Protein AF-A0A835I6A5-F1 (afdb_monomer_lite)

pLDDT: mean 73.76, std 23.42, range [24.23, 97.44]

Radius of gyration: 20.91 Å; chains: 1; bounding box: 61×27×68 Å

Structure (mmCIF, N/CA/C/O backbone):
data_AF-A0A835I6A5-F1
#
_entry.id   AF-A0A835I6A5-F1
#
loop_
_atom_site.group_PDB
_atom_site.id
_atom_site.type_symbol
_atom_site.label_atom_id
_atom_site.label_alt_id
_atom_site.label_comp_id
_atom_site.label_asym_id
_atom_site.label_entity_id
_atom_site.label_seq_id
_atom_site.pdbx_PDB_ins_code
_atom_site.Cartn_x
_atom_site.Cartn_y
_atom_site.Cartn_z
_atom_site.occupancy
_atom_site.B_iso_or_equiv
_atom_site.auth_seq_id
_atom_site.auth_comp_id
_atom_site.auth_asym_id
_atom_site.auth_atom_id
_atom_site.pdbx_PDB_model_num
ATOM 1 N N . MET A 1 1 ? -32.739 3.940 43.954 1.00 29.30 1 MET A N 1
ATOM 2 C CA . MET A 1 1 ? -31.587 4.211 43.057 1.00 29.30 1 MET A CA 1
ATOM 3 C C . MET A 1 1 ? -31.255 2.888 42.387 1.00 29.30 1 MET A C 1
ATOM 5 O O . MET A 1 1 ? -31.167 1.917 43.115 1.00 29.30 1 MET A O 1
ATOM 9 N N . MET A 1 2 ? -31.170 2.723 41.069 1.00 24.23 2 MET A N 1
ATOM 10 C CA . MET A 1 2 ? -30.685 3.613 40.011 1.00 24.23 2 MET A CA 1
ATOM 11 C C . MET A 1 2 ? -31.332 3.198 38.664 1.00 24.23 2 MET A C 1
ATOM 13 O O . MET A 1 2 ? -31.644 2.028 38.472 1.00 24.23 2 MET A O 1
ATOM 17 N N . PHE A 1 3 ? -31.580 4.175 37.789 1.00 26.36 3 PHE A N 1
ATOM 18 C CA . PHE A 1 3 ? -32.357 4.114 36.538 1.00 26.36 3 PHE A CA 1
ATOM 19 C C . PHE A 1 3 ? -31.640 3.433 35.353 1.00 26.36 3 PHE A C 1
ATOM 21 O O . PHE A 1 3 ? -30.412 3.428 35.313 1.00 26.36 3 PHE A O 1
ATOM 28 N N . GLY A 1 4 ? -32.397 3.019 34.321 1.00 24.42 4 GLY A N 1
ATOM 29 C CA . GLY A 1 4 ? -31.848 2.787 32.975 1.00 24.42 4 GLY A CA 1
ATOM 30 C C . GLY A 1 4 ? -32.802 2.136 31.966 1.00 24.42 4 GLY A C 1
ATOM 31 O O . GLY A 1 4 ? -32.753 0.932 31.781 1.00 24.42 4 GLY A O 1
ATOM 32 N N . PHE A 1 5 ? -33.644 2.952 31.332 1.00 28.31 5 PHE A N 1
ATOM 33 C CA . PHE A 1 5 ? -34.711 2.633 30.374 1.00 28.31 5 PHE A CA 1
ATOM 34 C C . PHE A 1 5 ? -34.312 1.756 29.166 1.00 28.31 5 PHE A C 1
ATOM 36 O O . PHE A 1 5 ? -33.366 2.066 28.441 1.00 28.31 5 PHE A O 1
ATOM 43 N N . GLU A 1 6 ? -35.126 0.728 28.905 1.00 41.03 6 GLU A N 1
ATOM 44 C CA . GLU A 1 6 ? -35.270 0.047 27.614 1.00 41.03 6 GLU A CA 1
ATOM 45 C C . GLU A 1 6 ? -36.016 0.966 26.630 1.00 41.03 6 GLU A C 1
ATOM 47 O O . GLU A 1 6 ? -37.136 1.395 26.903 1.00 41.03 6 GLU A O 1
ATOM 52 N N . ASP A 1 7 ? -35.414 1.266 25.479 1.00 38.81 7 ASP A N 1
ATOM 53 C CA . ASP A 1 7 ? -36.073 1.990 24.385 1.00 38.81 7 ASP A CA 1
ATOM 54 C C . ASP A 1 7 ? -36.458 0.987 23.285 1.00 38.81 7 ASP A C 1
ATOM 56 O O . ASP A 1 7 ? -35.691 0.686 22.364 1.00 38.81 7 ASP A O 1
ATOM 60 N N . SER A 1 8 ? -37.644 0.394 23.440 1.00 40.03 8 SER A N 1
ATOM 61 C CA . SER A 1 8 ? -38.214 -0.640 22.566 1.00 40.03 8 SER A CA 1
ATOM 62 C C . SER A 1 8 ? -38.651 -0.116 21.185 1.00 40.03 8 SER A C 1
ATOM 64 O O . SER A 1 8 ? -38.878 -0.911 20.273 1.00 40.03 8 SER A O 1
ATOM 66 N N . GLY A 1 9 ? -38.696 1.207 20.979 1.00 35.84 9 GLY A N 1
ATOM 67 C CA . GLY A 1 9 ? -39.124 1.842 19.724 1.00 35.84 9 GLY A CA 1
ATOM 68 C C . GLY A 1 9 ? -38.090 1.824 18.589 1.00 35.84 9 GLY A C 1
ATOM 69 O O . GLY A 1 9 ? -38.426 2.101 17.440 1.00 35.84 9 GLY A O 1
ATOM 70 N N . LEU A 1 10 ? -36.832 1.470 18.871 1.00 39.34 10 LEU A N 1
ATOM 71 C CA . LEU A 1 10 ? -35.738 1.493 17.886 1.00 39.34 10 LEU A CA 1
ATOM 72 C C . LEU A 1 10 ? -35.649 0.230 17.010 1.00 39.34 10 LEU A C 1
ATOM 74 O O . LEU A 1 10 ? -34.819 0.177 16.099 1.00 39.34 10 LEU A O 1
ATOM 78 N N . TRP A 1 11 ? -36.485 -0.776 17.280 1.00 37.69 11 TRP A N 1
ATOM 79 C CA . TRP A 1 11 ? -36.379 -2.124 16.711 1.00 37.69 11 TRP A CA 1
ATOM 80 C C . TRP A 1 11 ? -37.254 -2.378 15.474 1.00 37.69 11 TRP A C 1
ATOM 82 O O . TRP A 1 11 ? -36.852 -3.135 14.593 1.00 37.69 11 TRP A O 1
ATOM 92 N N . GLU A 1 12 ? -38.420 -1.737 15.362 1.00 38.31 12 GLU A N 1
ATOM 93 C CA . GLU A 1 12 ? -39.355 -1.930 14.236 1.00 38.31 12 GLU A CA 1
ATOM 94 C C . GLU A 1 12 ? -38.782 -1.508 12.863 1.00 38.31 12 GLU A C 1
ATOM 96 O O . GLU A 1 12 ? -38.862 -2.296 11.918 1.00 38.31 12 GLU A O 1
ATOM 101 N N . PRO A 1 13 ? -38.081 -0.362 12.727 1.00 37.88 13 PRO A N 1
ATOM 102 C CA . PRO A 1 13 ? -37.457 0.034 11.457 1.00 37.88 13 PRO A CA 1
ATOM 103 C C . PRO A 1 13 ? -36.324 -0.903 11.005 1.00 37.88 13 PRO A C 1
ATOM 105 O O . PRO A 1 13 ? -35.910 -0.880 9.850 1.00 37.88 13 PRO A O 1
ATOM 108 N N . LEU A 1 14 ? -35.801 -1.711 11.929 1.00 37.91 14 LEU A N 1
ATOM 109 C CA . LEU A 1 14 ? -34.628 -2.555 11.751 1.00 37.91 14 LEU A CA 1
ATOM 110 C C . LEU A 1 14 ? -34.967 -3.888 11.054 1.00 37.91 14 LEU A C 1
ATOM 112 O O . LEU A 1 14 ? -34.160 -4.379 10.267 1.00 37.91 14 LEU A O 1
ATOM 116 N N . LYS A 1 15 ? -36.174 -4.438 11.287 1.00 33.66 15 LYS A N 1
ATOM 117 C CA . LYS A 1 15 ? -36.701 -5.663 10.639 1.00 33.66 15 LYS A CA 1
ATOM 118 C C . LYS A 1 15 ? -36.750 -5.558 9.114 1.00 33.66 15 LYS A C 1
ATOM 120 O O . LYS A 1 15 ? -36.476 -6.534 8.422 1.00 33.66 15 LYS A O 1
ATOM 125 N N . LEU A 1 16 ? -37.104 -4.384 8.593 1.00 35.66 16 LEU A N 1
ATOM 126 C CA . LEU A 1 16 ? -37.317 -4.167 7.158 1.00 35.66 16 LEU A CA 1
ATOM 127 C C . LEU A 1 16 ? -36.014 -4.259 6.346 1.00 35.66 16 LEU A C 1
ATOM 129 O O . LEU A 1 16 ? -36.036 -4.759 5.226 1.00 35.66 16 LEU A O 1
ATOM 133 N N . SER A 1 17 ? -34.878 -3.853 6.923 1.00 36.53 17 SER A N 1
ATOM 134 C CA . SER A 1 17 ? -33.574 -3.814 6.237 1.00 36.53 17 SER A CA 1
ATOM 135 C C . SER A 1 17 ? -32.864 -5.172 6.141 1.00 36.53 17 SER A C 1
ATOM 137 O O . SER A 1 17 ? -31.894 -5.311 5.406 1.00 36.53 17 SER A O 1
ATOM 139 N N . LEU A 1 18 ? -33.330 -6.175 6.887 1.00 36.62 18 LEU A N 1
ATOM 140 C CA . LEU A 1 18 ? -32.735 -7.514 7.000 1.00 36.62 18 LEU A CA 1
ATOM 141 C C . LEU A 1 18 ? -33.290 -8.550 6.039 1.00 36.62 18 LEU A C 1
ATOM 143 O O . LEU A 1 18 ? -32.580 -9.481 5.666 1.00 36.62 18 LEU A O 1
ATOM 147 N N . ASN A 1 19 ? -34.550 -8.390 5.637 1.00 36.31 19 ASN A N 1
ATOM 148 C CA . ASN A 1 19 ? -35.217 -9.304 4.711 1.00 36.31 19 ASN A CA 1
ATOM 149 C C . ASN A 1 19 ? -34.601 -9.283 3.299 1.00 36.31 19 ASN A C 1
ATOM 151 O O . ASN A 1 19 ? -34.980 -10.100 2.467 1.00 36.31 19 ASN A O 1
ATOM 155 N N . GLY A 1 20 ? -33.661 -8.368 3.028 1.00 37.31 20 GLY A N 1
ATOM 156 C CA . GLY A 1 20 ? -32.941 -8.266 1.759 1.00 37.31 20 GLY A CA 1
ATOM 157 C C . GLY A 1 20 ? -31.588 -8.990 1.695 1.00 37.31 20 GLY A C 1
ATOM 158 O O . GLY A 1 20 ? -31.007 -9.028 0.616 1.00 37.31 20 GLY A O 1
ATOM 159 N N . CYS A 1 21 ? -31.055 -9.547 2.795 1.00 35.19 21 CYS A N 1
ATOM 160 C CA . CYS A 1 21 ? -29.714 -10.155 2.806 1.00 35.19 21 CYS A CA 1
ATOM 161 C C . CYS A 1 21 ? -29.763 -11.694 2.703 1.00 35.19 21 CYS A C 1
ATOM 163 O O . CYS A 1 21 ? -30.429 -12.359 3.496 1.00 35.19 21 CYS A O 1
ATOM 165 N N . GLU A 1 22 ? -29.026 -12.272 1.746 1.00 32.56 22 GLU A N 1
ATOM 166 C CA . GLU A 1 22 ? -29.011 -13.716 1.456 1.00 32.56 22 GLU A CA 1
ATOM 167 C C . GLU A 1 22 ? -28.498 -14.599 2.617 1.00 32.56 22 GLU A C 1
ATOM 169 O O . GLU A 1 22 ? -27.690 -14.190 3.461 1.00 32.56 22 GLU A O 1
ATOM 174 N N . ARG A 1 23 ? -28.966 -15.859 2.641 1.00 29.73 23 ARG A N 1
ATOM 175 C CA . ARG A 1 23 ? -28.597 -16.895 3.625 1.00 29.73 23 ARG A CA 1
ATOM 176 C C . ARG A 1 23 ? -27.089 -17.190 3.590 1.00 29.73 23 ARG A C 1
ATOM 178 O O . ARG A 1 23 ? -26.573 -17.611 2.564 1.00 29.73 23 ARG A O 1
ATOM 185 N N . GLY A 1 24 ? -26.414 -17.076 4.742 1.00 31.05 24 GLY A N 1
ATOM 186 C CA . GLY A 1 24 ? -25.009 -17.498 4.926 1.00 31.05 24 GLY A CA 1
ATOM 187 C C . GLY A 1 24 ? -24.089 -16.478 5.611 1.00 31.05 24 GLY A C 1
ATOM 188 O O . GLY A 1 24 ? -22.932 -16.784 5.899 1.00 31.05 24 GLY A O 1
ATOM 189 N N . ASN A 1 25 ? -24.580 -15.274 5.909 1.00 33.19 25 ASN A N 1
ATOM 190 C CA . ASN A 1 25 ? -23.764 -14.209 6.492 1.00 33.19 25 ASN A CA 1
ATOM 191 C C . ASN A 1 25 ? -23.597 -14.340 8.016 1.00 33.19 25 ASN A C 1
ATOM 193 O O . ASN A 1 25 ? -24.570 -14.482 8.751 1.00 33.19 25 ASN A O 1
ATOM 197 N N . LYS A 1 26 ? -22.346 -14.260 8.498 1.00 34.66 26 LYS A N 1
ATOM 198 C CA . LYS A 1 26 ? -21.983 -14.292 9.926 1.00 34.66 26 LYS A CA 1
ATOM 199 C C . LYS A 1 26 ? -21.388 -12.940 10.322 1.00 34.66 26 LYS A C 1
ATOM 201 O O . LYS A 1 26 ? -20.271 -12.625 9.924 1.00 34.66 26 LYS A O 1
ATOM 206 N N . ILE A 1 27 ? -22.121 -12.154 11.110 1.00 40.75 27 ILE A N 1
ATOM 207 C CA . ILE A 1 27 ? -21.626 -10.914 11.722 1.00 40.75 27 ILE A CA 1
ATOM 208 C C . ILE A 1 27 ? -21.173 -11.264 13.142 1.00 40.75 27 ILE A C 1
ATOM 210 O O . ILE A 1 27 ? -21.989 -11.652 13.974 1.00 40.75 27 ILE A O 1
ATOM 214 N N . ILE A 1 28 ? -19.872 -11.161 13.426 1.00 39.34 28 ILE A N 1
ATOM 215 C CA . ILE A 1 28 ? -19.343 -11.347 14.786 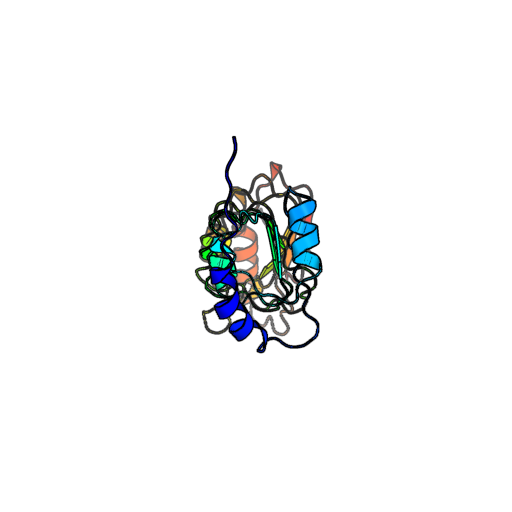1.00 39.34 28 ILE A CA 1
ATOM 216 C C . ILE A 1 28 ? -19.176 -9.963 15.406 1.00 39.34 28 ILE A C 1
ATOM 218 O O . ILE A 1 28 ? -18.275 -9.213 15.027 1.00 39.34 28 ILE A O 1
ATOM 222 N N . VAL A 1 29 ? -20.051 -9.626 16.355 1.00 45.62 29 VAL A N 1
ATOM 223 C CA . VAL A 1 29 ? -19.942 -8.407 17.160 1.00 45.62 29 VAL A CA 1
ATOM 224 C C . VAL A 1 29 ? -19.347 -8.775 18.512 1.00 45.62 29 VAL A C 1
ATOM 226 O O . VAL A 1 29 ? -19.991 -9.443 19.315 1.00 45.62 29 VAL A O 1
ATOM 229 N N . THR A 1 30 ? -18.111 -8.350 18.772 1.00 36.25 30 THR A N 1
ATOM 230 C CA . THR A 1 30 ? -17.488 -8.514 20.090 1.00 36.25 30 THR A CA 1
ATOM 231 C C . THR A 1 30 ? -17.639 -7.228 20.900 1.00 36.25 30 THR A C 1
ATOM 233 O O . THR A 1 30 ? -17.295 -6.125 20.464 1.00 36.25 30 THR A O 1
ATOM 236 N N . THR A 1 31 ? -18.192 -7.364 22.102 1.00 40.00 31 THR A N 1
ATOM 237 C CA . THR A 1 31 ? -18.344 -6.302 23.104 1.00 40.00 31 THR A CA 1
ATOM 238 C C . THR A 1 31 ? -17.617 -6.724 24.383 1.00 40.00 31 THR A C 1
ATOM 240 O O . THR A 1 31 ? -17.348 -7.902 24.588 1.00 40.00 31 THR A O 1
ATOM 243 N N . ARG A 1 32 ? -17.231 -5.764 25.233 1.00 30.97 32 ARG A N 1
ATOM 244 C CA . ARG A 1 32 ? -16.561 -6.043 26.523 1.00 30.97 32 ARG A CA 1
ATOM 245 C C . ARG A 1 32 ? -17.527 -6.530 27.607 1.00 30.97 32 ARG A C 1
ATOM 247 O O . ARG A 1 32 ? -17.082 -6.834 28.706 1.00 30.97 32 ARG A O 1
ATOM 254 N N . ASN A 1 33 ? -18.825 -6.520 27.315 1.00 39.66 33 ASN A N 1
ATOM 255 C CA . ASN A 1 33 ? -19.875 -7.000 28.194 1.00 39.66 33 ASN A CA 1
ATOM 256 C C . ASN A 1 33 ? -20.426 -8.308 27.624 1.00 39.66 33 ASN A C 1
ATOM 258 O O . ASN A 1 33 ? -21.085 -8.303 26.585 1.00 39.66 33 ASN A O 1
ATOM 262 N N . GLU A 1 34 ? -20.132 -9.409 28.307 1.00 32.81 34 GLU A N 1
ATOM 263 C CA . GLU A 1 34 ? -20.477 -10.764 27.874 1.00 32.81 34 GLU A CA 1
ATOM 264 C C . GLU A 1 34 ? -22.002 -10.956 27.745 1.00 32.81 34 GLU A C 1
ATOM 266 O O . GLU A 1 34 ? -22.473 -11.626 26.819 1.00 32.81 34 GLU A O 1
ATOM 271 N N . ALA A 1 35 ? -22.779 -10.256 28.584 1.00 38.44 35 ALA A N 1
ATOM 272 C CA . ALA A 1 35 ? -24.242 -10.241 28.538 1.00 38.44 35 ALA A CA 1
ATOM 273 C C . ALA A 1 35 ? -24.791 -9.573 27.259 1.00 38.44 35 ALA A C 1
ATOM 275 O O . ALA A 1 35 ? -25.741 -10.068 26.648 1.00 38.44 35 ALA A O 1
ATOM 276 N N . ASP A 1 36 ? -24.150 -8.496 26.794 1.00 42.53 36 ASP A N 1
ATOM 277 C CA . ASP A 1 36 ? -24.562 -7.784 25.578 1.00 42.53 36 ASP A CA 1
ATOM 278 C C . ASP A 1 36 ? -24.219 -8.600 24.320 1.00 42.53 36 ASP A C 1
ATOM 280 O O . ASP A 1 36 ? -25.001 -8.642 23.373 1.00 42.53 36 ASP A O 1
ATOM 284 N N . SER A 1 37 ? -23.076 -9.301 24.308 1.00 36.31 37 SER A N 1
ATOM 285 C CA . SER A 1 37 ? -22.695 -10.183 23.194 1.00 36.31 37 SER A CA 1
ATOM 286 C C . SER A 1 37 ? -23.616 -11.392 23.058 1.00 36.31 37 SER A C 1
ATOM 288 O O . SER A 1 37 ? -23.991 -11.741 21.941 1.00 36.31 37 SER A O 1
ATOM 290 N N . ALA A 1 38 ? -24.015 -12.013 24.172 1.00 30.27 38 ALA A N 1
ATOM 291 C CA . ALA A 1 38 ? -24.917 -13.165 24.161 1.00 30.27 38 ALA A CA 1
ATOM 292 C C . ALA A 1 38 ? -26.306 -12.799 23.609 1.00 30.27 38 ALA A C 1
ATOM 294 O O . ALA A 1 38 ? -26.893 -13.568 22.849 1.00 30.27 38 ALA A O 1
ATOM 295 N N . THR A 1 39 ? -26.780 -11.585 23.907 1.00 37.78 39 THR A N 1
ATOM 296 C CA . THR A 1 39 ? -28.055 -11.060 23.395 1.00 37.78 39 THR A CA 1
ATOM 297 C C . THR A 1 39 ? -28.011 -10.816 21.880 1.00 37.78 39 THR A C 1
ATOM 299 O O . THR A 1 39 ? -29.018 -10.999 21.207 1.00 37.78 39 THR A O 1
ATOM 302 N N . MET A 1 40 ? -26.842 -10.472 21.322 1.00 38.44 40 MET A N 1
ATOM 303 C CA . MET A 1 40 ? -26.654 -10.220 19.884 1.00 38.44 40 MET A CA 1
ATOM 304 C C . MET A 1 40 ? -26.473 -11.494 19.040 1.00 38.44 40 MET A C 1
ATOM 306 O O . MET A 1 40 ? -26.874 -11.522 17.877 1.00 38.44 40 MET A O 1
ATOM 310 N N . ILE A 1 41 ? -25.869 -12.546 19.606 1.00 35.44 41 ILE A N 1
ATOM 311 C CA . ILE A 1 41 ? -25.527 -13.801 18.904 1.00 35.44 41 ILE A CA 1
ATOM 312 C C . ILE A 1 41 ? -26.775 -14.643 18.560 1.00 35.44 41 ILE A C 1
ATOM 314 O O . ILE A 1 41 ? -26.737 -15.430 17.616 1.00 35.44 41 ILE A O 1
ATOM 318 N N . GLY A 1 42 ? -27.890 -14.455 19.275 1.00 32.88 42 GLY A N 1
ATOM 319 C CA . GLY A 1 42 ? -29.162 -15.160 19.043 1.00 32.88 42 GLY A CA 1
ATOM 320 C C . GLY A 1 42 ? -30.162 -14.439 18.129 1.00 32.88 42 GLY A C 1
ATOM 321 O O . GLY A 1 42 ? -31.260 -14.946 17.906 1.00 32.88 42 GLY A O 1
ATOM 322 N N . SER A 1 43 ? -29.820 -13.258 17.613 1.00 33.44 43 SER A N 1
ATOM 323 C CA . SER A 1 43 ? -30.759 -12.354 16.938 1.00 33.44 43 SER A CA 1
ATOM 324 C C . SER A 1 43 ? -30.434 -12.171 15.453 1.00 33.44 43 SER A C 1
ATOM 326 O O . SER A 1 43 ? -29.331 -11.790 15.078 1.00 33.44 43 SER A O 1
ATOM 328 N N . ILE A 1 44 ? -31.439 -12.384 14.601 1.00 30.62 44 ILE A N 1
ATOM 329 C CA . ILE A 1 44 ? -31.381 -12.316 13.129 1.00 30.62 44 ILE A CA 1
ATOM 330 C C . ILE A 1 44 ? -31.400 -10.844 12.633 1.00 30.62 44 ILE A C 1
ATOM 332 O O . ILE A 1 44 ? -32.070 -10.549 11.649 1.00 30.62 44 ILE A O 1
ATOM 336 N N . TYR A 1 45 ? -30.745 -9.897 13.334 1.00 35.19 45 TYR A N 1
ATOM 337 C CA . TYR A 1 45 ? -30.959 -8.446 13.163 1.00 35.19 45 TYR A CA 1
ATOM 338 C C . TYR A 1 45 ? -29.727 -7.589 12.745 1.00 35.19 45 TYR A C 1
ATOM 340 O O . TYR A 1 45 ? -28.630 -7.771 13.260 1.00 35.19 45 TYR A O 1
ATOM 348 N N . ILE A 1 46 ? -29.900 -6.614 11.826 1.00 36.53 46 ILE A N 1
ATOM 349 C CA . ILE A 1 46 ? -28.893 -5.635 11.358 1.00 36.53 46 ILE A CA 1
ATOM 350 C C . ILE A 1 46 ? -29.002 -4.410 12.253 1.00 36.53 46 ILE A C 1
ATOM 352 O O . ILE A 1 46 ? -29.898 -3.597 12.093 1.00 36.53 46 ILE A O 1
ATOM 356 N N . HIS A 1 47 ? -28.082 -4.244 13.193 1.00 38.38 47 HIS A N 1
ATOM 357 C CA . HIS A 1 47 ? -28.082 -3.102 14.107 1.00 38.38 47 HIS A CA 1
ATOM 358 C C . HIS A 1 47 ? -27.513 -1.828 13.461 1.00 38.38 47 HIS A C 1
ATOM 360 O O . HIS A 1 47 ? -26.525 -1.879 12.728 1.00 38.38 47 HIS A O 1
ATOM 366 N N . ARG A 1 48 ? -28.067 -0.654 13.812 1.00 39.59 48 ARG A N 1
ATOM 367 C CA . ARG A 1 48 ? -27.430 0.650 13.544 1.00 39.59 48 ARG A CA 1
ATOM 368 C C . ARG A 1 48 ? -26.139 0.758 14.359 1.00 39.59 48 ARG A C 1
ATOM 370 O O . ARG A 1 48 ? -26.164 1.109 15.541 1.00 39.59 48 ARG A O 1
ATOM 377 N N . LEU A 1 49 ? -25.009 0.477 13.712 1.00 45.62 49 LEU A N 1
ATOM 378 C CA . LEU A 1 49 ? -23.686 0.433 14.347 1.00 45.62 49 LEU A CA 1
ATOM 379 C C . LEU A 1 49 ? -23.278 1.775 14.985 1.00 45.62 49 LEU A C 1
ATOM 381 O O . LEU A 1 49 ? -22.485 1.772 15.924 1.00 45.62 49 LEU A O 1
ATOM 385 N N . ALA A 1 50 ? -23.868 2.903 14.563 1.00 42.19 50 ALA A N 1
ATOM 386 C CA . ALA A 1 50 ? -23.650 4.229 15.153 1.00 42.19 50 ALA A CA 1
ATOM 387 C C . ALA A 1 50 ? -23.879 4.290 16.676 1.00 42.19 50 ALA A C 1
ATOM 389 O O . ALA A 1 50 ? -23.210 5.052 17.376 1.00 42.19 50 ALA A O 1
ATOM 390 N N . ARG A 1 51 ? -24.828 3.501 17.205 1.00 43.22 51 ARG A N 1
ATOM 391 C CA . ARG A 1 51 ? -25.173 3.502 18.641 1.00 43.22 51 ARG A CA 1
ATOM 392 C C . ARG A 1 51 ? -24.304 2.543 19.459 1.00 43.22 51 ARG A C 1
ATOM 394 O O . ARG A 1 51 ? -24.311 2.608 20.687 1.00 43.22 51 ARG A O 1
ATOM 401 N N . CYS A 1 52 ? -23.517 1.693 18.805 1.00 42.41 52 CYS A N 1
ATOM 402 C CA . CYS A 1 52 ? -22.710 0.672 19.456 1.00 42.41 52 CYS A CA 1
ATOM 403 C C . CYS A 1 52 ? -21.241 1.126 19.559 1.00 42.41 52 CYS A C 1
ATOM 405 O O . CYS A 1 52 ? -20.648 1.633 18.608 1.00 42.41 52 CYS A O 1
ATOM 407 N N . LYS A 1 53 ? -20.593 0.921 20.716 1.00 55.47 53 LYS A N 1
ATOM 408 C CA . LYS A 1 53 ? -19.157 1.227 20.924 1.00 55.47 53 LYS A CA 1
ATOM 409 C C . LYS A 1 53 ? -18.247 0.150 20.303 1.00 55.47 53 LYS A C 1
ATOM 411 O O . LYS A 1 53 ? -17.319 -0.329 20.956 1.00 55.47 53 LYS A O 1
ATOM 416 N N . ILE A 1 54 ? -18.520 -0.244 19.062 1.00 53.16 54 ILE A N 1
ATOM 417 C CA . ILE A 1 54 ? -17.836 -1.346 18.380 1.00 53.16 54 ILE A CA 1
ATOM 418 C C . ILE A 1 54 ? -16.421 -0.910 18.006 1.00 53.16 54 ILE A C 1
ATOM 420 O O . ILE A 1 54 ? -16.209 0.163 17.442 1.00 53.16 54 ILE A O 1
ATOM 424 N N . ARG A 1 55 ? -15.443 -1.748 18.357 1.00 59.94 55 ARG A N 1
ATOM 425 C CA . ARG A 1 55 ? -14.026 -1.546 18.019 1.00 59.94 55 ARG A CA 1
ATOM 426 C C . ARG A 1 55 ? -13.500 -2.590 17.046 1.00 59.94 55 ARG A C 1
ATOM 428 O O . AR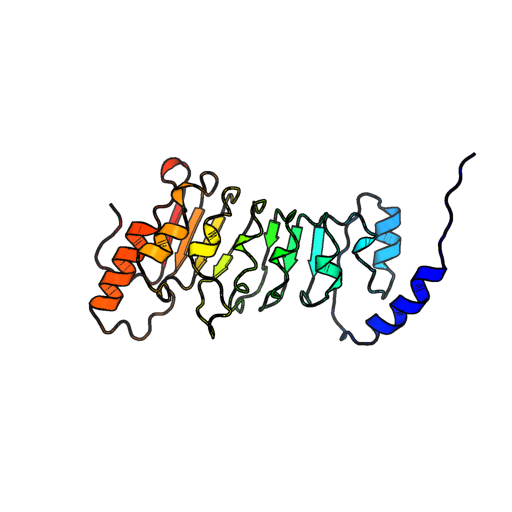G A 1 55 ? -12.542 -2.296 16.343 1.00 59.94 55 ARG A O 1
ATOM 435 N N . HIS A 1 56 ? -14.136 -3.753 16.984 1.00 60.69 56 HIS A N 1
ATOM 436 C CA . HIS A 1 56 ? -13.753 -4.860 16.121 1.00 60.69 56 HIS A CA 1
ATOM 437 C C . HIS A 1 56 ? -14.993 -5.339 15.376 1.00 60.69 56 HIS A C 1
ATOM 439 O O . HIS A 1 56 ? -16.027 -5.572 16.001 1.00 60.69 56 HIS A O 1
ATOM 445 N N . LEU A 1 57 ? -14.893 -5.448 14.056 1.00 64.44 57 LEU A N 1
ATOM 446 C CA . LEU A 1 57 ? -15.982 -5.888 13.197 1.00 64.44 57 LEU A CA 1
ATOM 447 C C . LEU A 1 57 ? -15.429 -6.819 12.118 1.00 64.44 57 LEU A C 1
ATOM 449 O O . LEU A 1 57 ? -14.464 -6.486 11.434 1.00 64.44 57 LEU A O 1
ATOM 453 N N . THR A 1 58 ? -16.048 -7.987 11.968 1.00 63.78 58 THR A N 1
ATOM 454 C CA . THR A 1 58 ? -15.824 -8.889 10.831 1.00 63.78 58 THR A CA 1
ATOM 455 C C . THR A 1 58 ? -17.080 -8.894 9.977 1.00 63.78 58 THR A C 1
ATOM 457 O O . THR A 1 58 ? -18.163 -9.169 10.498 1.00 63.78 58 THR A O 1
ATOM 460 N N . VAL A 1 59 ? -16.940 -8.587 8.690 1.00 63.91 59 VAL A N 1
ATOM 461 C CA . VAL A 1 59 ? -18.054 -8.521 7.737 1.00 63.91 59 VAL A CA 1
ATOM 462 C C . VAL A 1 59 ? -17.702 -9.243 6.444 1.00 63.91 59 VAL A C 1
ATOM 464 O O . VAL A 1 59 ? -16.569 -9.193 5.960 1.00 63.91 59 VAL A O 1
ATOM 467 N N . ASN A 1 60 ? -18.708 -9.905 5.881 1.00 59.88 60 ASN A N 1
ATOM 468 C CA . ASN A 1 60 ? -18.641 -10.455 4.530 1.00 59.88 60 ASN A CA 1
ATOM 469 C C . ASN A 1 60 ? -19.029 -9.389 3.499 1.00 59.88 60 ASN A C 1
ATOM 471 O O . ASN A 1 60 ? -18.364 -9.254 2.479 1.00 59.88 60 ASN A O 1
ATOM 475 N N . ASP A 1 61 ? -20.061 -8.601 3.814 1.00 64.19 61 ASP A N 1
ATOM 476 C CA . ASP A 1 61 ? -20.523 -7.481 3.004 1.00 64.19 61 ASP A CA 1
ATOM 477 C C . ASP A 1 61 ? -20.037 -6.153 3.599 1.00 64.19 61 ASP A C 1
ATOM 479 O O . ASP A 1 61 ? -20.478 -5.710 4.662 1.00 64.19 61 ASP A O 1
ATOM 483 N N . VAL A 1 62 ? -19.086 -5.538 2.905 1.00 67.31 62 VAL A N 1
ATOM 484 C CA . VAL A 1 62 ? -18.524 -4.233 3.256 1.00 67.31 62 VAL A CA 1
ATOM 485 C C . VAL A 1 62 ? -19.354 -3.072 2.707 1.00 67.31 62 VAL A C 1
ATOM 487 O O . VAL A 1 62 ? -19.149 -1.946 3.151 1.00 67.31 62 VAL A O 1
ATOM 490 N N . GLU A 1 63 ? -20.302 -3.307 1.796 1.00 66.75 63 GLU A N 1
ATOM 491 C CA . GLU A 1 63 ? -21.143 -2.258 1.203 1.00 66.75 63 GLU A CA 1
ATOM 492 C C . GLU A 1 63 ? -22.195 -1.725 2.181 1.00 66.75 63 GLU A C 1
ATOM 494 O O . GLU A 1 63 ? -22.726 -0.632 1.973 1.00 66.75 63 GLU A O 1
ATOM 499 N N . ASN A 1 64 ? -22.439 -2.429 3.293 1.00 67.12 64 ASN A N 1
ATOM 500 C CA . ASN A 1 64 ? -23.369 -1.985 4.322 1.00 67.12 64 ASN A CA 1
ATOM 501 C C . ASN A 1 64 ? -22.992 -0.574 4.841 1.00 67.12 64 ASN A C 1
ATOM 503 O O . ASN A 1 64 ? -21.970 -0.402 5.522 1.00 67.12 64 ASN A O 1
ATOM 507 N N . PRO A 1 65 ? -23.832 0.451 4.589 1.00 67.12 65 PRO A N 1
ATOM 508 C CA . PRO A 1 65 ? -23.491 1.839 4.875 1.00 67.12 65 PRO A CA 1
ATOM 509 C C . PRO A 1 65 ? -23.349 2.134 6.374 1.00 67.12 65 PRO A C 1
ATOM 511 O O . PRO A 1 65 ? -22.671 3.100 6.733 1.00 67.12 65 PRO A O 1
ATOM 514 N N . SER A 1 66 ? -23.930 1.309 7.253 1.00 64.69 66 SER A N 1
ATOM 515 C CA . SER A 1 66 ? -23.829 1.477 8.705 1.00 64.69 66 SER A CA 1
ATOM 516 C C . SER A 1 66 ? -22.421 1.210 9.242 1.00 64.69 66 SER A C 1
ATOM 518 O O . SER A 1 66 ? -22.089 1.706 10.317 1.00 64.69 66 SER A O 1
ATOM 520 N N . ILE A 1 67 ? -21.560 0.488 8.509 1.00 68.12 67 ILE A N 1
ATOM 521 C CA . ILE A 1 67 ? -20.156 0.264 8.905 1.00 68.12 67 ILE A CA 1
ATOM 522 C C . ILE A 1 67 ? -19.439 1.609 9.080 1.00 68.12 67 ILE A C 1
ATOM 524 O O . ILE A 1 67 ? -18.748 1.828 10.075 1.00 68.12 67 ILE A O 1
ATOM 528 N N . TYR A 1 68 ? -19.675 2.545 8.161 1.00 74.88 68 TYR A N 1
ATOM 529 C CA . TYR A 1 68 ? -19.028 3.863 8.108 1.00 74.88 68 TYR A CA 1
ATOM 530 C C . TYR A 1 68 ? -19.542 4.845 9.168 1.00 74.88 68 TYR A C 1
ATOM 532 O O . TYR A 1 68 ? -18.924 5.886 9.424 1.00 74.88 68 TYR A O 1
ATOM 540 N N . GLU A 1 69 ? -20.644 4.501 9.835 1.00 70.56 69 GLU A N 1
ATOM 541 C CA . GLU A 1 69 ? -21.160 5.228 10.994 1.00 70.56 69 GLU A CA 1
ATOM 542 C C . GLU A 1 69 ? -20.432 4.835 12.291 1.00 70.56 69 GLU A C 1
ATOM 544 O O . GLU A 1 69 ? -20.442 5.591 13.266 1.00 70.56 69 GLU A O 1
ATOM 549 N N . ALA A 1 70 ? -19.744 3.686 12.315 1.00 71.12 70 ALA A N 1
ATOM 550 C CA . ALA A 1 70 ? -18.995 3.205 13.471 1.00 71.12 70 ALA A CA 1
ATOM 551 C C . ALA A 1 70 ? -17.664 3.964 13.638 1.00 71.12 70 ALA A C 1
ATOM 553 O O . ALA A 1 70 ? -16.576 3.409 13.501 1.00 71.12 70 ALA A O 1
ATOM 554 N N . LYS A 1 71 ? -17.722 5.251 14.005 1.00 73.94 71 LYS A N 1
ATOM 555 C CA . LYS A 1 71 ? -16.542 6.135 14.125 1.00 73.94 71 LYS A CA 1
ATOM 556 C C . LYS A 1 71 ? -15.492 5.685 15.151 1.00 73.94 71 LYS A C 1
ATOM 558 O O . LYS A 1 71 ? -14.401 6.242 15.179 1.00 73.94 71 LYS A O 1
ATOM 563 N N . LYS A 1 72 ? -15.797 4.698 16.001 1.00 75.81 72 LYS A N 1
ATOM 564 C CA . LYS A 1 72 ? -14.873 4.114 16.995 1.00 75.81 72 LYS A CA 1
ATOM 565 C C . LYS A 1 72 ? -14.248 2.790 16.545 1.00 75.81 72 LYS A C 1
ATOM 567 O O . LYS A 1 72 ? -13.492 2.202 17.325 1.00 75.81 72 LYS A O 1
ATOM 572 N N . LEU A 1 73 ? -14.563 2.331 15.334 1.00 75.94 73 LEU A N 1
ATOM 573 C CA . LEU A 1 73 ? -14.048 1.087 14.787 1.00 75.94 73 LEU A CA 1
ATOM 574 C C . LEU A 1 73 ? -12.527 1.171 14.635 1.00 75.94 73 LEU A C 1
ATOM 576 O O . LEU A 1 73 ? -12.000 2.141 14.100 1.00 75.94 73 LEU A O 1
ATOM 580 N N . ARG A 1 74 ? -11.828 0.154 15.141 1.00 82.31 74 ARG A N 1
ATOM 581 C CA . ARG A 1 74 ? -10.364 0.042 15.104 1.00 82.31 74 ARG A CA 1
ATOM 582 C C . ARG A 1 74 ? -9.886 -1.139 14.278 1.00 82.31 74 ARG A C 1
ATOM 584 O O . ARG A 1 74 ? -8.767 -1.093 13.789 1.00 82.31 74 ARG A O 1
ATOM 591 N N . THR A 1 75 ? -10.704 -2.169 14.125 1.00 82.25 75 THR A N 1
ATOM 592 C CA . THR A 1 75 ? -10.359 -3.368 13.369 1.00 82.25 75 THR A CA 1
ATOM 593 C C . THR A 1 75 ? -11.514 -3.731 12.461 1.00 82.25 75 THR A C 1
ATOM 595 O O . THR A 1 75 ? -12.631 -3.923 12.944 1.00 82.25 75 THR A O 1
ATOM 598 N N . LEU A 1 76 ? -11.227 -3.841 11.170 1.00 82.31 76 LEU A N 1
ATOM 599 C CA . LEU A 1 76 ? -12.145 -4.318 10.150 1.00 82.31 76 LEU A CA 1
ATOM 600 C C . LEU A 1 76 ? -11.512 -5.534 9.483 1.00 82.31 76 LEU A C 1
ATOM 602 O O . LEU A 1 76 ? -10.432 -5.432 8.904 1.00 82.31 76 LEU A O 1
ATOM 606 N N . VAL A 1 77 ? -12.201 -6.666 9.561 1.00 78.50 77 VAL A N 1
ATOM 607 C CA . VAL A 1 77 ? -11.871 -7.853 8.772 1.00 78.50 77 VAL A CA 1
ATOM 608 C C . VAL A 1 77 ? -12.890 -7.939 7.645 1.00 78.50 77 VAL A C 1
ATOM 610 O O . VAL A 1 77 ? -14.077 -8.163 7.897 1.00 78.50 77 VAL A O 1
ATOM 613 N N . ALA A 1 78 ? -12.432 -7.716 6.418 1.00 74.38 78 ALA A N 1
ATOM 614 C CA . ALA A 1 78 ? -13.250 -7.702 5.216 1.00 74.38 78 ALA A CA 1
ATOM 615 C C . ALA A 1 78 ? -13.020 -8.979 4.405 1.00 74.38 78 ALA A C 1
ATOM 617 O O . ALA A 1 78 ? -11.897 -9.272 3.999 1.00 74.38 78 ALA A O 1
ATOM 618 N N . LYS A 1 79 ? -14.096 -9.717 4.126 1.00 70.88 79 LYS A N 1
ATOM 619 C CA . LYS A 1 79 ? -14.073 -10.912 3.266 1.00 70.88 79 LYS A CA 1
ATOM 620 C C . LYS A 1 79 ? -14.716 -10.633 1.904 1.00 70.88 79 LYS A C 1
ATOM 622 O O . LYS A 1 79 ? -15.555 -11.398 1.445 1.00 70.88 79 LYS A O 1
ATOM 627 N N . SER A 1 80 ? -14.340 -9.516 1.279 1.00 70.81 80 SER A N 1
ATOM 628 C CA . SER A 1 80 ? -14.881 -9.068 -0.011 1.00 70.81 80 SER A CA 1
ATOM 629 C C . SER A 1 80 ? -13.759 -8.758 -1.011 1.00 70.81 80 SER A C 1
ATOM 631 O O . SER A 1 80 ? -12.741 -8.182 -0.616 1.00 70.81 80 SER A O 1
ATOM 633 N N . PRO A 1 81 ? -13.925 -9.086 -2.309 1.00 68.56 81 PRO A N 1
ATOM 634 C CA . PRO A 1 81 ? -12.962 -8.744 -3.360 1.00 68.56 81 PRO A CA 1
ATOM 635 C C . PRO A 1 81 ? -12.912 -7.244 -3.687 1.00 68.56 81 PRO A C 1
ATOM 637 O O . PRO A 1 81 ? -12.009 -6.801 -4.398 1.00 68.56 81 PRO A O 1
ATOM 640 N N . LYS A 1 82 ? -13.889 -6.463 -3.215 1.00 73.25 82 LYS A N 1
ATOM 641 C CA . LYS A 1 82 ? -13.963 -5.016 -3.418 1.00 73.25 82 LYS A CA 1
ATOM 642 C C . LYS A 1 82 ? -14.280 -4.336 -2.100 1.00 73.25 82 LYS A C 1
ATOM 644 O O . LYS A 1 82 ? -15.222 -4.717 -1.408 1.00 73.25 82 LYS A O 1
ATOM 649 N N . LEU A 1 83 ? -13.492 -3.321 -1.772 1.00 81.19 83 LEU A N 1
ATOM 650 C CA . LEU A 1 83 ? -13.790 -2.413 -0.675 1.00 81.19 83 LEU A CA 1
ATOM 651 C C . LEU A 1 83 ? -14.565 -1.211 -1.226 1.00 81.19 83 LEU A C 1
ATOM 653 O O . LEU A 1 83 ? -14.277 -0.763 -2.337 1.00 81.19 83 LEU A O 1
ATOM 657 N N . PRO A 1 84 ? -15.540 -0.680 -0.484 1.00 81.75 84 PRO A N 1
ATOM 658 C CA . PRO A 1 84 ? -16.340 0.438 -0.952 1.00 81.75 84 PRO A CA 1
ATOM 659 C C . PRO A 1 84 ? -15.609 1.759 -0.749 1.00 81.75 84 PRO A C 1
ATOM 661 O O . PRO A 1 84 ? -14.803 1.925 0.169 1.00 81.75 84 PRO A O 1
ATOM 664 N N . GLU A 1 85 ? -15.963 2.736 -1.577 1.00 84.94 85 GLU A N 1
ATOM 665 C CA . GLU A 1 85 ? -15.315 4.052 -1.659 1.00 84.94 85 GLU A CA 1
ATOM 666 C C . GLU A 1 85 ? -15.285 4.805 -0.320 1.00 84.94 85 GLU A C 1
ATOM 668 O O . GLU A 1 85 ? -14.361 5.563 -0.031 1.00 84.94 85 GLU A O 1
ATOM 673 N N . ARG A 1 86 ? -16.254 4.523 0.557 1.00 87.56 86 ARG A N 1
ATOM 674 C CA . ARG A 1 86 ? -16.380 5.139 1.882 1.00 87.56 86 ARG A CA 1
ATOM 675 C C . ARG A 1 86 ? -15.391 4.610 2.924 1.00 87.56 86 ARG A C 1
ATOM 677 O O . ARG A 1 86 ? -15.407 5.104 4.049 1.00 87.56 86 ARG A O 1
ATOM 684 N N . ILE A 1 87 ? -14.513 3.655 2.595 1.00 88.81 87 ILE A N 1
ATOM 685 C CA . ILE A 1 87 ? -13.548 3.078 3.552 1.00 88.81 87 ILE A CA 1
ATOM 686 C C . ILE A 1 87 ? -12.723 4.146 4.287 1.00 88.81 87 ILE A C 1
ATOM 688 O O . ILE A 1 87 ? -12.498 4.021 5.490 1.00 88.81 87 ILE A O 1
ATOM 692 N N . GLY A 1 88 ? -12.384 5.248 3.610 1.00 89.69 88 GLY A N 1
ATOM 693 C CA . GLY A 1 88 ? -11.653 6.378 4.190 1.00 89.69 88 GLY A CA 1
ATOM 694 C C . GLY A 1 88 ? -12.410 7.168 5.269 1.00 89.69 88 GLY A C 1
ATOM 695 O O . GLY A 1 88 ? -11.820 8.010 5.941 1.00 89.69 88 GLY A O 1
ATOM 696 N N . GLU A 1 89 ? -13.705 6.915 5.484 1.00 90.19 89 GLU A N 1
ATOM 697 C CA . GLU A 1 89 ? -14.484 7.521 6.574 1.00 90.19 89 GLU A CA 1
ATOM 698 C C . GLU A 1 89 ? -14.215 6.888 7.949 1.00 90.19 89 GLU A C 1
ATOM 700 O O . GLU A 1 89 ? -14.649 7.430 8.976 1.00 90.19 89 GLU A O 1
ATOM 705 N N . LEU A 1 90 ? -13.524 5.744 7.977 1.00 89.06 90 LEU A N 1
ATOM 706 C CA . LEU A 1 90 ? -13.131 5.022 9.185 1.00 89.06 90 LEU A CA 1
ATOM 707 C C . LEU A 1 90 ? -11.784 5.540 9.714 1.00 89.06 90 LEU A C 1
ATOM 709 O O . LEU A 1 90 ? -10.847 4.776 9.907 1.00 89.06 90 LEU A O 1
ATOM 713 N N . SER A 1 91 ? -11.672 6.841 9.983 1.00 89.06 91 SER A N 1
ATOM 714 C CA . SER A 1 91 ? -10.394 7.490 10.338 1.00 89.06 91 SER A CA 1
ATOM 715 C C . SER A 1 91 ? -9.698 6.940 11.595 1.00 89.06 91 SER A C 1
ATOM 717 O O . SER A 1 91 ? -8.496 7.113 11.757 1.00 89.06 91 SER A O 1
ATOM 719 N N . ASN A 1 92 ? -10.430 6.259 12.484 1.00 87.88 92 ASN A N 1
ATOM 720 C CA . ASN A 1 92 ? -9.878 5.613 13.683 1.00 87.88 92 ASN A CA 1
ATOM 721 C C . ASN A 1 92 ? -9.450 4.151 13.461 1.00 87.88 92 ASN A C 1
ATOM 723 O O . ASN A 1 92 ? -9.068 3.472 14.427 1.00 87.88 92 ASN A O 1
ATOM 727 N N . LEU A 1 93 ? -9.546 3.650 12.226 1.00 91.62 93 LEU A N 1
ATOM 728 C CA . LEU A 1 93 ? -9.188 2.282 11.888 1.00 91.62 93 LEU A CA 1
ATOM 729 C C . LEU A 1 93 ? -7.679 2.084 12.051 1.00 91.62 93 LEU A C 1
ATOM 731 O O . LEU A 1 93 ? -6.869 2.855 11.553 1.00 91.62 93 LEU A O 1
ATOM 735 N N . ARG A 1 94 ? -7.311 1.026 12.771 1.00 93.06 94 ARG A N 1
ATOM 736 C CA . ARG A 1 94 ? -5.925 0.641 13.065 1.00 93.06 94 ARG A CA 1
ATOM 737 C C . ARG A 1 94 ? -5.535 -0.670 12.406 1.00 93.06 94 ARG A C 1
ATOM 739 O O . ARG A 1 94 ? -4.358 -0.899 12.173 1.00 93.06 94 ARG A O 1
ATOM 746 N N . HIS A 1 95 ? -6.495 -1.536 12.124 1.00 90.38 95 HIS A N 1
ATOM 747 C CA . HIS A 1 95 ? -6.240 -2.855 11.569 1.00 90.38 95 HIS A CA 1
ATOM 748 C C . HIS A 1 95 ? -7.252 -3.111 10.458 1.00 90.38 95 HIS A C 1
ATOM 750 O O . HIS A 1 95 ? -8.456 -3.154 10.716 1.00 90.38 95 HIS A O 1
ATOM 756 N N . LEU A 1 96 ? -6.761 -3.243 9.232 1.00 89.81 96 LEU A N 1
ATOM 757 C CA . LEU A 1 96 ? -7.552 -3.643 8.082 1.00 89.81 96 LEU A CA 1
ATOM 758 C C . LEU A 1 96 ? -7.004 -4.973 7.587 1.00 89.81 96 LEU A C 1
ATOM 760 O O . LEU A 1 96 ? -5.888 -5.049 7.076 1.00 89.81 96 LEU A O 1
ATOM 764 N N . GLU A 1 97 ? -7.796 -6.022 7.755 1.00 81.56 97 GLU A N 1
ATOM 765 C CA . GLU A 1 97 ? -7.448 -7.353 7.283 1.00 81.56 97 GLU A CA 1
ATOM 766 C C . GLU A 1 97 ? -8.381 -7.740 6.149 1.00 81.56 97 GLU A C 1
ATOM 768 O O . GL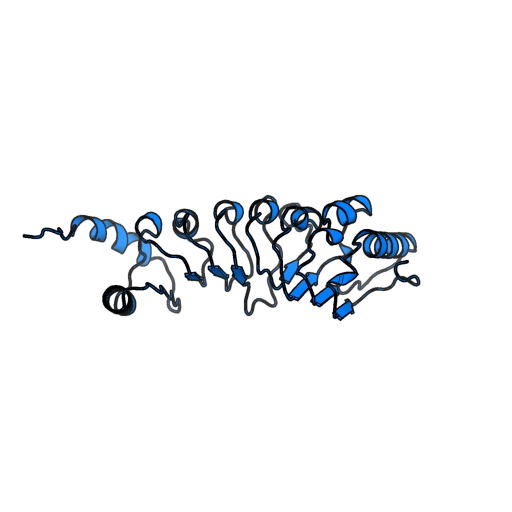U A 1 97 ? -9.592 -7.861 6.336 1.00 81.56 97 GLU A O 1
ATOM 773 N N . VAL A 1 98 ? -7.815 -7.970 4.969 1.00 75.44 98 VAL A N 1
ATOM 774 C CA . VAL A 1 98 ? -8.560 -8.502 3.828 1.00 75.44 98 VAL A CA 1
ATOM 775 C C . VAL A 1 98 ? -8.231 -9.993 3.715 1.00 75.44 98 VAL A C 1
ATOM 777 O O . VAL A 1 98 ? -7.437 -10.419 2.880 1.00 75.44 98 VAL A O 1
ATOM 780 N N . GLN A 1 99 ? -8.738 -10.786 4.664 1.00 59.00 99 GLN A N 1
ATOM 781 C CA . GLN A 1 99 ? -8.446 -12.222 4.743 1.00 59.00 99 GLN A CA 1
ATOM 782 C C . GLN A 1 99 ? -9.160 -13.001 3.632 1.00 59.00 99 GLN A C 1
ATOM 784 O O . GLN A 1 99 ? -10.348 -12.800 3.384 1.00 59.00 99 GLN A O 1
ATOM 789 N N . GLY A 1 100 ? -8.460 -13.970 3.033 1.00 52.72 100 GLY A N 1
ATOM 790 C CA . GLY A 1 100 ? -9.084 -14.985 2.179 1.00 52.72 100 GLY A CA 1
ATOM 791 C C . GLY A 1 100 ? -9.621 -14.467 0.844 1.00 52.72 100 GLY A C 1
ATOM 792 O O . GLY A 1 100 ? -10.484 -15.109 0.253 1.00 52.72 100 GLY A O 1
ATOM 793 N N . THR A 1 101 ? -9.127 -13.328 0.356 1.00 54.97 101 THR A N 1
ATOM 794 C CA . THR A 1 101 ? -9.496 -12.774 -0.952 1.00 54.97 101 THR A CA 1
ATOM 795 C C . THR A 1 101 ? -8.321 -12.896 -1.928 1.00 54.97 101 THR A C 1
ATOM 797 O O . THR A 1 101 ? -7.588 -11.932 -2.176 1.00 54.97 101 THR A O 1
ATOM 800 N N . PRO A 1 102 ? -8.143 -14.066 -2.577 1.00 56.03 102 PRO A N 1
ATOM 801 C CA . PRO A 1 102 ? -7.272 -14.145 -3.752 1.00 56.03 102 PRO A CA 1
ATOM 802 C C . PRO A 1 102 ? -7.697 -13.130 -4.836 1.00 56.03 102 PRO A C 1
ATOM 804 O O . PRO A 1 102 ? -6.871 -12.698 -5.630 1.00 56.03 102 PRO A O 1
ATOM 807 N N . ASN A 1 103 ? -8.953 -12.667 -4.776 1.00 59.53 103 ASN A N 1
ATOM 808 C CA . ASN A 1 103 ? -9.602 -11.785 -5.740 1.00 59.53 103 ASN A CA 1
ATOM 809 C C . ASN A 1 103 ? -9.710 -10.307 -5.309 1.00 59.53 103 ASN A C 1
ATOM 811 O O . ASN A 1 103 ? -10.531 -9.603 -5.891 1.00 59.53 103 ASN A O 1
ATOM 815 N N . LEU A 1 104 ? -8.979 -9.811 -4.294 1.00 73.12 104 LEU A N 1
ATOM 816 C CA . LEU A 1 104 ? -8.955 -8.354 -4.054 1.00 73.12 104 LEU A CA 1
ATOM 817 C C . LEU A 1 104 ? -8.373 -7.659 -5.292 1.00 73.12 104 LEU A C 1
ATOM 819 O O . LEU A 1 104 ? -7.183 -7.802 -5.570 1.00 73.12 104 LEU A O 1
ATOM 823 N N . ILE A 1 105 ? -9.220 -6.932 -6.023 1.00 74.19 105 ILE A N 1
ATOM 824 C CA . ILE A 1 105 ? -8.861 -6.358 -7.330 1.00 74.19 105 ILE A CA 1
ATOM 825 C C . ILE A 1 105 ? -8.162 -5.004 -7.160 1.00 74.19 105 ILE A C 1
ATOM 827 O O . ILE A 1 105 ? -7.219 -4.692 -7.887 1.00 74.19 105 ILE A O 1
ATOM 831 N N . TYR A 1 106 ? -8.640 -4.187 -6.220 1.00 82.12 106 TYR A N 1
ATOM 832 C CA . TYR A 1 106 ? -8.094 -2.867 -5.907 1.00 82.12 106 TYR A CA 1
ATOM 833 C C . TYR A 1 106 ? -8.649 -2.345 -4.575 1.00 82.12 106 TYR A C 1
ATOM 835 O O . TYR A 1 106 ? -9.709 -2.787 -4.120 1.00 82.12 106 TYR A O 1
ATOM 843 N N . TYR A 1 107 ? -7.964 -1.367 -3.981 1.00 87.50 107 TYR A N 1
ATOM 844 C CA . TYR A 1 107 ? -8.570 -0.485 -2.987 1.00 87.50 107 TYR A CA 1
ATOM 845 C C . TYR A 1 107 ? -9.183 0.728 -3.686 1.00 87.50 107 TYR A C 1
ATOM 847 O O . TYR A 1 107 ? -8.599 1.220 -4.650 1.00 87.50 107 TYR A O 1
ATOM 855 N N . PRO A 1 108 ? -10.356 1.211 -3.255 1.00 86.62 108 PRO A N 1
ATOM 856 C CA . PRO A 1 108 ? -10.976 2.364 -3.882 1.00 86.62 108 PRO A CA 1
ATOM 857 C C . PRO A 1 108 ? -10.101 3.604 -3.683 1.00 86.62 108 PRO A C 1
ATOM 859 O O . PRO A 1 108 ? -9.668 3.906 -2.565 1.00 86.62 108 PRO A O 1
ATOM 862 N N . ARG A 1 109 ? -9.864 4.317 -4.782 1.00 84.81 109 ARG A N 1
ATOM 863 C CA . ARG A 1 109 ? -9.112 5.571 -4.821 1.00 84.81 109 ARG A CA 1
ATOM 864 C C . ARG A 1 109 ? -9.702 6.595 -3.850 1.00 84.81 109 ARG A C 1
ATOM 866 O O . ARG A 1 109 ? -10.924 6.710 -3.755 1.00 84.81 109 ARG A O 1
ATOM 873 N N . GLY A 1 110 ? -8.867 7.344 -3.131 1.00 82.19 110 GLY A N 1
ATOM 874 C CA . GLY A 1 110 ? -9.359 8.307 -2.141 1.00 82.19 110 GLY A CA 1
ATOM 875 C C . GLY A 1 110 ? -9.728 7.685 -0.792 1.00 82.19 110 GLY A C 1
ATOM 876 O O . GLY A 1 110 ? -10.152 8.396 0.123 1.00 82.19 110 GLY A O 1
ATOM 877 N N . GLY A 1 111 ? -9.647 6.358 -0.668 1.00 87.50 111 GLY A N 1
ATOM 878 C CA . GLY A 1 111 ? -10.080 5.623 0.512 1.00 87.50 111 GLY A CA 1
ATOM 879 C C . GLY A 1 111 ? -8.943 5.382 1.495 1.00 87.50 111 GLY A C 1
ATOM 880 O O . GLY A 1 111 ? -8.974 5.867 2.626 1.00 87.50 111 GLY A O 1
ATOM 881 N N . ILE A 1 112 ? -7.950 4.600 1.068 1.00 90.62 112 ILE A N 1
ATOM 882 C CA . ILE A 1 112 ? -6.893 4.098 1.952 1.00 90.62 112 ILE A CA 1
ATOM 883 C C . ILE A 1 112 ? -5.964 5.208 2.439 1.00 90.62 112 ILE A C 1
ATOM 885 O O . ILE A 1 112 ? -5.628 5.200 3.621 1.00 90.62 112 ILE A O 1
ATOM 889 N N . GLU A 1 113 ? -5.629 6.203 1.611 1.00 91.94 113 GLU A N 1
ATOM 890 C CA . GLU A 1 113 ? -4.711 7.284 2.004 1.00 91.94 113 GLU A CA 1
ATOM 891 C C . GLU A 1 113 ? -5.217 8.135 3.188 1.00 91.94 113 GLU A C 1
ATOM 893 O O . GLU A 1 113 ? -4.448 8.874 3.806 1.00 91.94 113 GLU A O 1
ATOM 898 N N . ARG A 1 114 ? -6.516 8.036 3.513 1.00 93.50 114 ARG A N 1
ATOM 899 C CA . ARG A 1 114 ? -7.181 8.751 4.615 1.00 93.50 114 ARG A CA 1
ATOM 900 C C . ARG A 1 114 ? -7.083 8.013 5.950 1.00 93.50 114 ARG A C 1
ATOM 902 O O . ARG A 1 114 ? -7.429 8.580 6.986 1.00 93.50 114 ARG A O 1
ATOM 909 N N . LEU A 1 115 ? -6.635 6.759 5.947 1.00 94.06 115 LEU A N 1
ATOM 910 C CA . LEU A 1 115 ? -6.521 5.916 7.137 1.00 94.06 115 LEU A CA 1
ATOM 911 C C . LEU A 1 115 ? -5.169 6.120 7.834 1.00 94.06 115 LEU A C 1
ATOM 913 O O . LEU A 1 115 ? -4.432 5.169 8.065 1.00 94.06 115 LEU A O 1
ATOM 917 N N . SER A 1 116 ? -4.824 7.359 8.187 1.00 93.44 116 SER A N 1
ATOM 918 C CA . SER A 1 116 ? -3.491 7.701 8.714 1.00 93.44 116 SER A CA 1
ATOM 919 C C . SER A 1 116 ? -3.108 6.959 10.002 1.00 93.44 116 SER A C 1
ATOM 921 O O . SER A 1 116 ? -1.928 6.775 10.260 1.00 93.44 116 SER A O 1
ATOM 923 N N . GLU A 1 117 ? -4.084 6.503 10.797 1.00 94.94 117 GLU A N 1
ATOM 924 C CA . GLU A 1 117 ? -3.889 5.733 12.041 1.00 94.94 117 GLU A CA 1
ATOM 925 C C . GLU A 1 117 ? -3.708 4.219 11.821 1.00 94.94 117 GLU A C 1
ATOM 927 O O . GLU A 1 117 ? -3.615 3.451 12.792 1.00 94.94 117 GLU A O 1
ATOM 932 N N . LEU A 1 118 ? -3.686 3.770 10.561 1.00 96.12 118 LEU A N 1
ATOM 933 C CA . LEU A 1 118 ? -3.609 2.359 10.213 1.00 96.12 118 LEU A CA 1
ATOM 934 C C . LEU A 1 118 ? -2.247 1.780 10.609 1.00 96.12 118 LEU A C 1
ATOM 936 O O . LEU A 1 118 ? -1.190 2.296 10.262 1.00 96.12 118 LEU A O 1
ATOM 940 N N . ARG A 1 119 ? -2.292 0.677 11.354 1.00 95.38 119 ARG A N 1
ATOM 941 C CA . ARG A 1 119 ? -1.133 -0.042 11.896 1.00 95.38 119 ARG A CA 1
ATOM 942 C C . ARG A 1 119 ? -0.906 -1.379 11.216 1.00 95.38 119 ARG A C 1
ATOM 944 O O . ARG A 1 119 ? 0.223 -1.844 11.155 1.00 95.38 119 ARG A O 1
ATOM 951 N N . THR A 1 120 ? -1.968 -2.019 10.744 1.00 92.38 120 THR A N 1
ATOM 952 C CA . THR A 1 120 ? -1.880 -3.329 10.098 1.00 92.38 120 THR A CA 1
ATOM 953 C C . THR A 1 120 ? -2.646 -3.305 8.789 1.00 92.38 120 THR A C 1
ATOM 955 O O . THR A 1 120 ? -3.840 -2.997 8.781 1.00 92.38 120 THR A O 1
ATOM 958 N N . LEU A 1 121 ? -1.933 -3.646 7.718 1.00 93.31 121 LEU A N 1
ATOM 959 C CA . LEU A 1 121 ? -2.431 -3.823 6.362 1.00 93.31 121 LEU A CA 1
ATOM 960 C C . LEU A 1 121 ? -1.590 -4.924 5.709 1.00 93.31 121 LEU A C 1
ATOM 962 O O . LEU A 1 121 ? -0.467 -4.667 5.293 1.00 93.31 121 LEU A O 1
ATOM 966 N N . SER A 1 122 ? -2.107 -6.151 5.650 1.00 84.50 122 SER A N 1
ATOM 967 C CA . SER A 1 122 ? -1.315 -7.301 5.186 1.00 84.50 122 SER A CA 1
ATOM 968 C C . SER A 1 122 ? -1.032 -7.284 3.682 1.00 84.50 122 SER A C 1
ATOM 970 O O . SER A 1 122 ? -0.006 -7.793 3.243 1.00 84.50 122 SER A O 1
ATOM 972 N N . LYS A 1 123 ? -1.930 -6.701 2.878 1.00 89.62 123 LYS A N 1
ATOM 973 C CA . LYS A 1 123 ? -1.834 -6.674 1.414 1.00 89.62 123 LYS A CA 1
ATOM 974 C C . LYS A 1 123 ? -2.257 -5.321 0.865 1.00 89.62 123 LYS A C 1
ATOM 976 O O . LYS A 1 123 ? -3.365 -4.876 1.138 1.00 89.62 123 LYS A O 1
ATOM 981 N N . PHE A 1 124 ? -1.435 -4.718 0.018 1.00 92.81 124 PHE A N 1
ATOM 982 C CA . PHE A 1 124 ? -1.765 -3.556 -0.796 1.00 92.81 124 PHE A CA 1
ATOM 983 C C . PHE A 1 124 ? -1.729 -3.934 -2.284 1.00 92.81 124 PHE A C 1
ATOM 985 O O . PHE A 1 124 ? -0.856 -4.680 -2.731 1.00 92.81 124 PHE A O 1
ATOM 992 N N . VAL A 1 125 ? -2.707 -3.461 -3.058 1.00 90.81 125 VAL A N 1
ATOM 993 C CA . VAL A 1 125 ? -2.833 -3.779 -4.488 1.00 90.81 125 VAL A CA 1
ATOM 994 C C . VAL A 1 125 ? -2.788 -2.479 -5.273 1.00 90.81 125 VAL A C 1
ATOM 996 O O . VAL A 1 125 ? -3.700 -1.665 -5.160 1.00 90.81 125 VAL A O 1
ATOM 999 N N . VAL A 1 126 ? -1.742 -2.288 -6.069 1.00 92.00 126 VAL A N 1
ATOM 1000 C CA . VAL A 1 126 ? -1.668 -1.209 -7.057 1.00 92.00 126 VAL A CA 1
ATOM 1001 C C . VAL A 1 126 ? -2.473 -1.636 -8.277 1.00 92.00 126 VAL A C 1
ATOM 1003 O O . VAL A 1 126 ? -2.267 -2.727 -8.813 1.00 92.00 126 VAL A O 1
ATOM 1006 N N . SER A 1 127 ? -3.429 -0.808 -8.688 1.00 88.31 127 SER A N 1
ATOM 1007 C CA . SER A 1 127 ? -4.364 -1.169 -9.750 1.00 88.31 127 SER A CA 1
ATOM 1008 C C . SER A 1 127 ? -4.942 0.080 -10.400 1.00 88.31 127 SER A C 1
ATOM 1010 O O . SER A 1 127 ? -5.589 0.876 -9.729 1.00 88.31 127 SER A O 1
ATOM 1012 N N . ASP A 1 128 ? -4.767 0.239 -11.711 1.00 78.44 128 ASP A N 1
ATOM 1013 C CA . ASP A 1 128 ? -5.400 1.324 -12.477 1.00 78.44 128 ASP A CA 1
ATOM 1014 C C . ASP A 1 128 ? -6.652 0.833 -13.219 1.00 78.44 128 ASP A C 1
ATOM 1016 O O . ASP A 1 128 ? -6.877 1.107 -14.398 1.00 78.44 128 ASP A O 1
ATOM 1020 N N . VAL A 1 129 ? -7.499 0.061 -12.534 1.00 74.62 129 VAL A N 1
ATOM 1021 C CA . VAL A 1 129 ? -8.786 -0.364 -13.098 1.00 74.62 129 VAL A CA 1
ATOM 1022 C C . VAL A 1 129 ? -9.705 0.853 -13.205 1.00 74.62 129 VAL A C 1
ATOM 1024 O O . VAL A 1 129 ? -10.250 1.337 -12.210 1.00 74.62 129 VAL A O 1
ATOM 1027 N N . SER A 1 130 ? -9.860 1.361 -14.432 1.00 75.19 130 SER A N 1
ATOM 1028 C CA . SER A 1 130 ? -10.738 2.488 -14.785 1.00 75.19 130 SER A CA 1
ATOM 1029 C C . SER A 1 130 ? -10.535 3.735 -13.909 1.00 75.19 130 SER A C 1
ATOM 1031 O O . SER A 1 130 ? -11.503 4.428 -13.596 1.00 75.19 130 SER A O 1
ATOM 1033 N N . SER A 1 131 ? -9.299 4.000 -13.465 1.00 76.25 131 SER A N 1
ATOM 1034 C CA . SER A 1 131 ? -8.952 5.111 -12.560 1.00 76.25 131 SER A CA 1
ATOM 1035 C C . SER A 1 131 ? -9.661 5.105 -11.196 1.00 76.25 131 SER A C 1
ATOM 1037 O O . SER A 1 131 ? -9.684 6.132 -10.510 1.00 76.25 131 SER A O 1
ATOM 1039 N N . LYS A 1 132 ? -10.230 3.958 -10.797 1.00 78.81 132 LYS A N 1
ATOM 1040 C CA . LYS A 1 132 ? -10.908 3.746 -9.506 1.00 78.81 132 LYS A CA 1
ATOM 1041 C C . LYS A 1 132 ? -10.047 3.023 -8.478 1.00 78.81 132 LYS A C 1
ATOM 1043 O O . LYS A 1 132 ? -10.408 3.008 -7.302 1.00 78.81 132 LYS A O 1
ATOM 1048 N N . GLY A 1 133 ? -8.970 2.386 -8.921 1.00 85.62 133 GLY A N 1
ATOM 1049 C CA . GLY A 1 133 ? -8.087 1.639 -8.043 1.00 85.62 133 GLY A CA 1
ATOM 1050 C C . GLY A 1 133 ? -7.024 2.506 -7.378 1.00 85.62 133 GLY A C 1
ATOM 1051 O O . GLY A 1 133 ? -6.810 3.666 -7.735 1.00 85.62 133 GLY A O 1
ATOM 1052 N N . SER A 1 134 ? -6.401 1.913 -6.370 1.00 90.06 134 SER A N 1
ATOM 1053 C CA . SER A 1 134 ? -5.364 2.522 -5.557 1.00 90.06 134 SER A CA 1
ATOM 1054 C C . SER A 1 134 ? -4.044 2.636 -6.301 1.00 90.06 134 SER A C 1
ATOM 1056 O O . SER A 1 134 ? -3.611 1.712 -6.998 1.00 90.06 134 SER A O 1
ATOM 1058 N N . MET A 1 135 ? -3.391 3.768 -6.084 1.00 93.38 135 MET A N 1
ATOM 1059 C CA . MET A 1 135 ? -2.063 4.093 -6.584 1.00 93.38 135 MET A CA 1
ATOM 1060 C C . MET A 1 135 ? -1.024 3.806 -5.504 1.00 93.38 135 MET A C 1
ATOM 1062 O O . MET A 1 135 ? -1.326 3.812 -4.312 1.00 93.38 135 MET A O 1
ATOM 1066 N N . ILE A 1 136 ? 0.228 3.574 -5.896 1.00 95.44 136 ILE A N 1
ATOM 1067 C CA . ILE A 1 136 ? 1.276 3.259 -4.911 1.00 95.44 136 ILE A CA 1
ATOM 1068 C C . ILE A 1 136 ? 1.531 4.430 -3.942 1.00 95.44 136 ILE A C 1
ATOM 1070 O O . ILE A 1 136 ? 1.822 4.213 -2.766 1.00 95.44 136 ILE A O 1
ATOM 1074 N N . GLY A 1 137 ? 1.314 5.665 -4.407 1.00 95.25 137 GLY A N 1
ATOM 1075 C CA . GLY A 1 137 ? 1.389 6.877 -3.591 1.00 95.25 137 GLY A CA 1
ATOM 1076 C C . GLY A 1 137 ? 0.356 6.961 -2.462 1.00 95.25 137 GLY A C 1
ATOM 1077 O O . GLY A 1 137 ? 0.592 7.666 -1.484 1.00 95.25 137 GLY A O 1
ATOM 1078 N N . ASP A 1 138 ? -0.740 6.196 -2.519 1.00 94.50 138 ASP A N 1
ATOM 1079 C CA . ASP A 1 138 ? -1.774 6.205 -1.472 1.00 94.50 138 ASP A CA 1
ATOM 1080 C C . ASP A 1 138 ? -1.242 5.643 -0.134 1.00 94.50 138 ASP A C 1
ATOM 1082 O O . ASP A 1 138 ? -1.828 5.862 0.928 1.00 94.50 138 ASP A O 1
ATOM 1086 N N . LEU A 1 139 ? -0.094 4.951 -0.160 1.00 96.06 139 LEU A N 1
ATOM 1087 C CA . LEU A 1 139 ? 0.627 4.508 1.034 1.00 96.06 139 LEU A CA 1
ATOM 1088 C C . LEU A 1 139 ? 1.333 5.647 1.786 1.00 96.06 139 LEU A C 1
ATOM 1090 O O . LEU A 1 139 ? 1.714 5.439 2.941 1.00 96.06 139 LEU A O 1
ATOM 1094 N N . GLY A 1 140 ? 1.537 6.821 1.179 1.00 95.88 140 GLY A N 1
ATOM 1095 C CA . GLY A 1 140 ? 2.384 7.890 1.726 1.00 95.88 140 GLY A CA 1
ATOM 1096 C C . GLY A 1 140 ? 2.014 8.310 3.153 1.00 95.88 140 GLY A C 1
ATOM 1097 O O . GLY A 1 140 ? 2.878 8.432 4.015 1.00 95.88 140 GLY A O 1
ATOM 1098 N N . ASN A 1 141 ? 0.718 8.401 3.461 1.00 93.81 141 ASN A N 1
ATOM 1099 C CA . ASN A 1 141 ? 0.240 8.847 4.778 1.00 93.81 141 ASN A CA 1
ATOM 1100 C C . ASN A 1 141 ? 0.188 7.743 5.851 1.00 93.81 141 ASN A C 1
ATOM 1102 O O . ASN A 1 141 ? -0.149 8.018 7.005 1.00 93.81 141 ASN A O 1
ATOM 1106 N N . LEU A 1 142 ? 0.493 6.490 5.504 1.00 96.06 142 LEU A N 1
ATOM 1107 C CA . LEU A 1 142 ? 0.311 5.328 6.381 1.00 96.06 142 LEU A CA 1
ATOM 1108 C C . LEU A 1 142 ? 1.575 5.010 7.193 1.00 96.06 142 LEU A C 1
ATOM 1110 O O . LEU A 1 142 ? 2.122 3.909 7.131 1.00 96.06 142 LEU A O 1
ATOM 1114 N N . ASN A 1 143 ? 2.062 5.989 7.954 1.00 95.88 143 ASN A N 1
ATOM 1115 C CA . ASN A 1 143 ? 3.362 5.907 8.635 1.00 95.88 143 ASN A CA 1
ATOM 1116 C C . ASN A 1 143 ? 3.371 4.988 9.869 1.00 95.88 143 ASN A C 1
ATOM 1118 O O . ASN A 1 143 ? 4.435 4.565 10.312 1.00 95.88 143 ASN A O 1
ATOM 1122 N N . PHE A 1 144 ? 2.202 4.643 10.418 1.00 96.75 144 PHE A N 1
ATOM 1123 C CA . PHE A 1 144 ? 2.099 3.735 11.568 1.00 96.75 144 PHE A CA 1
ATOM 1124 C C . PHE A 1 144 ? 2.017 2.252 11.190 1.00 96.75 144 PHE A C 1
ATOM 1126 O O . PHE A 1 144 ? 1.887 1.413 12.091 1.00 96.75 144 PHE A O 1
ATOM 1133 N N . LEU A 1 145 ? 2.085 1.922 9.894 1.00 97.00 145 LEU A N 1
ATOM 1134 C CA . LEU A 1 145 ? 2.108 0.537 9.433 1.00 97.00 145 LEU A CA 1
ATOM 1135 C C . LEU A 1 145 ? 3.285 -0.217 10.043 1.00 97.00 145 LEU A C 1
ATOM 1137 O O . LEU A 1 145 ? 4.401 0.297 10.125 1.00 97.00 145 LEU A O 1
ATOM 1141 N N . LYS A 1 146 ? 3.012 -1.448 10.475 1.00 95.25 146 LYS A N 1
ATOM 1142 C CA . LYS A 1 146 ? 3.990 -2.301 11.136 1.00 95.25 146 LYS A CA 1
ATOM 1143 C C . LYS A 1 146 ? 3.844 -3.775 10.785 1.00 95.25 146 LYS A C 1
ATOM 1145 O O . LYS A 1 146 ? 2.752 -4.233 10.450 1.00 95.25 146 LYS A O 1
ATOM 1150 N N . GLY A 1 147 ? 4.929 -4.514 10.995 1.00 94.06 147 GLY A N 1
ATOM 1151 C CA . GLY A 1 147 ? 5.001 -5.949 10.747 1.00 94.06 147 GLY A CA 1
ATOM 1152 C C . GLY A 1 147 ? 5.203 -6.240 9.268 1.00 94.06 147 GLY A C 1
ATOM 1153 O O . GLY A 1 147 ? 6.215 -5.830 8.699 1.00 94.06 147 GLY A O 1
ATOM 1154 N N . GLU A 1 148 ? 4.245 -6.944 8.671 1.00 93.44 148 GLU A N 1
ATOM 1155 C CA . GLU A 1 148 ? 4.336 -7.458 7.305 1.00 93.44 148 GLU A CA 1
ATOM 1156 C C . GLU A 1 148 ? 3.467 -6.649 6.340 1.00 93.44 148 GLU A C 1
ATOM 1158 O O . GLU A 1 148 ? 2.302 -6.357 6.631 1.00 93.44 148 GLU A O 1
ATOM 1163 N N . LEU A 1 149 ? 4.030 -6.316 5.179 1.00 94.81 149 LEU A N 1
ATOM 1164 C CA . LEU A 1 149 ? 3.327 -5.663 4.082 1.00 94.81 149 LEU A CA 1
ATOM 1165 C C . LEU A 1 149 ? 3.661 -6.362 2.762 1.00 94.81 149 LEU A C 1
ATOM 1167 O O . LEU A 1 149 ? 4.804 -6.348 2.311 1.00 94.81 149 LEU A O 1
ATOM 1171 N N . TYR A 1 150 ? 2.642 -6.915 2.109 1.00 94.06 150 TYR A N 1
ATOM 1172 C CA . TYR A 1 150 ? 2.738 -7.411 0.739 1.00 94.06 150 TYR A CA 1
ATOM 1173 C C . TYR A 1 150 ? 2.165 -6.380 -0.238 1.00 94.06 150 TYR A C 1
ATOM 1175 O O . TYR A 1 150 ? 0.993 -6.018 -0.144 1.00 94.06 150 TYR A O 1
ATOM 1183 N N . ILE A 1 151 ? 2.965 -5.914 -1.194 1.00 94.94 151 ILE A N 1
ATOM 1184 C CA . ILE A 1 151 ? 2.563 -4.967 -2.238 1.00 94.94 151 ILE A CA 1
ATOM 1185 C C . ILE A 1 151 ? 2.545 -5.693 -3.580 1.00 94.94 151 ILE A C 1
ATOM 1187 O O . ILE A 1 151 ? 3.552 -6.238 -4.023 1.00 94.94 151 ILE A O 1
ATOM 1191 N N . SER A 1 152 ? 1.401 -5.669 -4.255 1.00 92.50 152 SER A N 1
ATOM 1192 C CA . SER A 1 152 ? 1.211 -6.300 -5.566 1.00 92.50 152 SER A CA 1
ATOM 1193 C C . SER A 1 152 ? 0.811 -5.295 -6.638 1.00 92.50 152 SER A C 1
ATOM 1195 O O . SER A 1 152 ? 0.311 -4.217 -6.325 1.00 92.50 152 SER A O 1
ATOM 1197 N N . GLY A 1 153 ? 1.015 -5.663 -7.904 1.00 91.44 153 GLY A N 1
ATOM 1198 C CA . GLY A 1 153 ? 0.650 -4.829 -9.051 1.00 91.44 153 GLY A CA 1
ATOM 1199 C C . GLY A 1 153 ? 1.671 -3.739 -9.376 1.00 91.44 153 GLY A C 1
ATOM 1200 O O . GLY A 1 153 ? 1.343 -2.806 -10.102 1.00 91.44 153 GLY A O 1
ATOM 1201 N N . LEU A 1 154 ? 2.913 -3.850 -8.885 1.00 93.50 154 LEU A N 1
ATOM 1202 C CA . LEU A 1 154 ? 3.938 -2.816 -9.088 1.00 93.50 154 LEU A CA 1
ATOM 1203 C C . LEU A 1 154 ? 4.290 -2.574 -10.566 1.00 93.50 154 LEU A C 1
ATOM 1205 O O . LEU A 1 154 ? 4.714 -1.475 -10.911 1.00 93.50 154 LEU A O 1
ATOM 1209 N N . GLY A 1 155 ? 4.049 -3.535 -11.467 1.00 90.19 155 GLY A N 1
ATOM 1210 C CA . GLY A 1 155 ? 4.191 -3.319 -12.913 1.00 90.19 155 GLY A CA 1
ATOM 1211 C C . GLY A 1 155 ? 3.239 -2.253 -13.484 1.00 90.19 155 GLY A C 1
ATOM 1212 O O . GLY A 1 155 ? 3.536 -1.649 -14.518 1.00 90.19 155 GLY A O 1
ATOM 1213 N N . GLN A 1 156 ? 2.126 -1.971 -12.793 1.00 89.44 156 GLN A N 1
ATOM 1214 C CA . GLN A 1 156 ? 1.144 -0.953 -13.185 1.00 89.44 156 GLN A CA 1
ATOM 1215 C C . GLN A 1 156 ? 1.526 0.471 -12.753 1.00 89.44 156 GLN A C 1
ATOM 1217 O O . GLN A 1 156 ? 0.859 1.421 -13.159 1.00 89.44 156 GLN A O 1
ATOM 1222 N N . VAL A 1 157 ? 2.592 0.645 -11.962 1.00 92.06 157 VAL A N 1
ATOM 1223 C CA . VAL A 1 157 ? 3.070 1.975 -11.560 1.00 92.06 157 VAL A CA 1
ATOM 1224 C C . VAL A 1 157 ? 3.477 2.764 -12.809 1.00 92.06 157 VAL A C 1
ATOM 1226 O O . VAL A 1 157 ? 4.182 2.254 -13.692 1.00 92.06 157 VAL A O 1
ATOM 1229 N N . LYS A 1 158 ? 2.989 4.005 -12.917 1.00 88.50 158 LYS A N 1
ATOM 1230 C CA . LYS A 1 158 ? 3.102 4.809 -14.145 1.00 88.50 158 LYS A CA 1
ATOM 1231 C C . LYS A 1 158 ? 4.411 5.570 -14.234 1.00 88.50 158 LYS A C 1
ATOM 1233 O O . LYS A 1 158 ? 4.869 5.870 -15.331 1.00 88.50 158 LYS A O 1
ATOM 1238 N N . SER A 1 159 ? 5.000 5.917 -13.093 1.00 91.25 159 SER A N 1
ATOM 1239 C CA . SER A 1 159 ? 6.233 6.696 -13.056 1.00 91.25 159 SER A CA 1
ATOM 1240 C C . SER A 1 159 ? 7.041 6.453 -11.790 1.00 91.25 159 SER A C 1
ATOM 1242 O O . SER A 1 159 ? 6.510 6.091 -10.743 1.00 91.25 159 SER A O 1
ATOM 1244 N N . VAL A 1 160 ? 8.330 6.761 -11.879 1.00 93.25 160 VAL A N 1
ATOM 1245 C CA . VAL A 1 160 ? 9.258 6.765 -10.744 1.00 93.25 160 VAL A CA 1
ATOM 1246 C C . VAL A 1 160 ? 8.805 7.733 -9.643 1.00 93.25 160 VAL A C 1
ATOM 1248 O O . VAL A 1 160 ? 8.912 7.433 -8.458 1.00 93.25 160 VAL A O 1
ATOM 1251 N N . ASN A 1 161 ? 8.231 8.879 -10.023 1.00 94.81 161 ASN A N 1
ATOM 1252 C CA . ASN A 1 161 ? 7.707 9.856 -9.067 1.00 94.81 161 ASN A CA 1
ATOM 1253 C C . ASN A 1 161 ? 6.529 9.301 -8.262 1.00 94.81 161 ASN A C 1
ATOM 1255 O O . ASN A 1 161 ? 6.404 9.613 -7.085 1.00 94.81 161 ASN A O 1
ATOM 1259 N N . GLU A 1 162 ? 5.689 8.461 -8.870 1.00 94.19 162 GLU A N 1
ATOM 1260 C CA . GLU A 1 162 ? 4.585 7.808 -8.166 1.00 94.19 162 GLU A CA 1
ATOM 1261 C C . GLU A 1 162 ? 5.106 6.870 -7.069 1.00 94.19 162 GLU A C 1
ATOM 1263 O O . GLU A 1 162 ? 4.584 6.886 -5.958 1.00 94.19 162 GLU A O 1
ATOM 1268 N N . ALA A 1 163 ? 6.177 6.116 -7.347 1.00 96.31 163 ALA A N 1
ATOM 1269 C CA . ALA A 1 163 ? 6.817 5.243 -6.363 1.00 96.31 163 ALA A CA 1
ATOM 1270 C C . ALA A 1 163 ? 7.354 6.028 -5.153 1.00 96.31 163 ALA A C 1
ATOM 1272 O O . ALA A 1 163 ? 7.124 5.615 -4.017 1.00 96.31 163 ALA A O 1
ATOM 1273 N N . LYS A 1 164 ? 7.963 7.204 -5.376 1.00 96.88 164 LYS A N 1
ATOM 1274 C CA . LYS A 1 164 ? 8.459 8.075 -4.290 1.00 96.88 164 LYS A CA 1
ATOM 1275 C C . LYS A 1 164 ? 7.364 8.511 -3.321 1.00 96.88 164 LYS A C 1
ATOM 1277 O O . LYS A 1 164 ? 7.609 8.602 -2.120 1.00 96.88 164 LYS A O 1
ATOM 1282 N N . LEU A 1 165 ? 6.152 8.760 -3.825 1.00 97.06 165 LEU A N 1
ATOM 1283 C CA . LEU A 1 165 ? 5.009 9.176 -3.003 1.00 97.06 165 LEU A CA 1
ATOM 1284 C C . LEU A 1 165 ? 4.582 8.102 -1.996 1.00 97.06 165 LEU A C 1
ATOM 1286 O O . LEU A 1 165 ? 3.894 8.414 -1.029 1.00 97.06 165 LEU A O 1
ATOM 1290 N N . ALA A 1 166 ? 4.989 6.847 -2.198 1.00 96.88 166 ALA A N 1
ATOM 1291 C CA . ALA A 1 166 ? 4.724 5.779 -1.247 1.00 96.88 166 ALA A CA 1
ATOM 1292 C C . ALA A 1 166 ? 5.472 5.977 0.075 1.00 96.88 166 ALA A C 1
ATOM 1294 O O . ALA A 1 166 ? 5.048 5.412 1.081 1.00 96.88 166 ALA A O 1
ATOM 1295 N N . GLU A 1 167 ? 6.576 6.736 0.076 1.00 97.44 167 GLU A N 1
ATOM 1296 C CA . GLU A 1 167 ? 7.390 7.071 1.250 1.00 97.44 167 GLU A CA 1
ATOM 1297 C C . GLU A 1 167 ? 7.638 5.856 2.170 1.00 97.44 167 GLU A C 1
ATOM 1299 O O . GLU A 1 167 ? 7.389 5.908 3.379 1.00 97.44 167 GLU A O 1
ATOM 1304 N N . LEU A 1 168 ? 8.063 4.709 1.612 1.00 97.25 168 LEU A N 1
ATOM 1305 C CA . LEU A 1 168 ? 8.248 3.487 2.414 1.00 97.25 168 LEU A CA 1
ATOM 1306 C C . LEU A 1 168 ? 9.351 3.651 3.469 1.00 97.25 168 LEU A C 1
ATOM 1308 O O . LEU A 1 168 ? 9.261 3.037 4.532 1.00 97.25 168 LEU A O 1
ATOM 1312 N N . HIS A 1 169 ? 10.323 4.537 3.243 1.00 96.06 169 HIS A N 1
ATOM 1313 C CA . HIS A 1 169 ? 11.338 4.914 4.229 1.00 96.06 169 HIS A CA 1
ATOM 1314 C C . HIS A 1 169 ? 10.745 5.503 5.521 1.00 96.06 169 HIS A C 1
ATOM 1316 O O . HIS A 1 169 ? 11.375 5.413 6.567 1.00 96.06 169 HIS A O 1
ATOM 1322 N N . LYS A 1 170 ? 9.532 6.075 5.507 1.00 96.94 170 LYS A N 1
ATOM 1323 C CA . LYS A 1 170 ? 8.884 6.587 6.733 1.00 96.94 170 LYS A CA 1
ATOM 1324 C C . LYS A 1 170 ? 8.200 5.496 7.557 1.00 96.94 170 LYS A C 1
ATOM 1326 O O . LYS A 1 170 ? 7.835 5.734 8.707 1.00 96.94 170 LYS A O 1
ATOM 1331 N N . LYS A 1 171 ? 8.026 4.294 7.000 1.00 96.31 171 LYS A N 1
ATOM 1332 C CA . LYS A 1 171 ? 7.309 3.169 7.623 1.00 96.31 171 LYS A CA 1
ATOM 1333 C C . LYS A 1 171 ? 8.268 2.299 8.433 1.00 96.31 171 LYS A C 1
ATOM 1335 O O . LYS A 1 171 ? 8.409 1.103 8.197 1.00 96.31 171 LYS A O 1
ATOM 1340 N N . ASN A 1 172 ? 8.913 2.919 9.416 1.00 95.19 172 ASN A N 1
ATOM 1341 C CA . ASN A 1 172 ? 9.996 2.350 10.226 1.00 95.19 172 ASN A CA 1
ATOM 1342 C C . ASN A 1 172 ? 9.607 1.172 11.142 1.00 95.19 172 ASN A C 1
ATOM 1344 O O . ASN A 1 172 ? 10.449 0.670 11.878 1.00 95.19 172 ASN A O 1
ATOM 1348 N N . ASN A 1 173 ? 8.345 0.736 11.133 1.00 96.12 173 ASN A N 1
ATOM 1349 C CA . ASN A 1 173 ? 7.893 -0.432 11.892 1.00 96.12 173 ASN A CA 1
ATOM 1350 C C . ASN A 1 173 ? 7.580 -1.640 10.992 1.00 96.12 173 ASN A C 1
ATOM 1352 O O . ASN A 1 173 ? 7.121 -2.670 11.495 1.00 96.12 173 ASN A O 1
ATOM 1356 N N . ILE A 1 174 ? 7.777 -1.524 9.675 1.00 96.81 174 ILE A N 1
ATOM 1357 C CA . ILE A 1 174 ? 7.698 -2.658 8.752 1.00 96.81 174 ILE A CA 1
ATOM 1358 C C . ILE A 1 174 ? 9.006 -3.439 8.854 1.00 96.81 174 ILE A C 1
ATOM 1360 O O . ILE A 1 174 ? 10.079 -2.890 8.593 1.00 96.81 174 ILE A O 1
ATOM 1364 N N . SER A 1 175 ? 8.894 -4.713 9.227 1.00 96.06 175 SER A N 1
ATOM 1365 C CA . SER A 1 175 ? 10.022 -5.645 9.293 1.00 96.06 175 SER A CA 1
ATOM 1366 C C . SER A 1 175 ? 10.044 -6.633 8.135 1.00 96.06 175 SER A C 1
ATOM 1368 O O . SER A 1 175 ? 11.095 -7.176 7.814 1.00 96.06 175 SER A O 1
ATOM 1370 N N . HIS A 1 176 ? 8.907 -6.842 7.473 1.00 96.44 176 HIS A N 1
ATOM 1371 C CA . HIS A 1 176 ? 8.784 -7.763 6.351 1.00 96.44 176 HIS A CA 1
ATOM 1372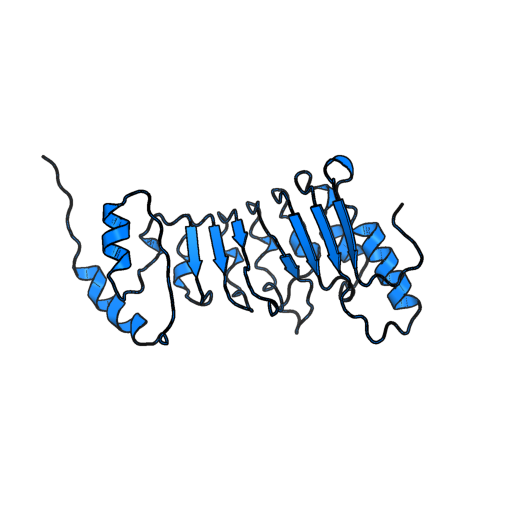 C C . HIS A 1 176 ? 8.086 -7.063 5.192 1.00 96.44 176 HIS A C 1
ATOM 1374 O O . HIS A 1 176 ? 6.940 -6.627 5.318 1.00 96.44 176 HIS A O 1
ATOM 1380 N N . LEU A 1 177 ? 8.781 -6.960 4.065 1.00 96.69 177 LEU A N 1
ATOM 1381 C CA . LEU A 1 177 ? 8.255 -6.350 2.855 1.00 96.69 177 LEU A CA 1
ATOM 1382 C C . LEU A 1 177 ? 8.342 -7.337 1.700 1.00 96.69 177 LEU A C 1
ATOM 1384 O O . LEU A 1 177 ? 9.408 -7.858 1.375 1.00 96.69 177 LEU A O 1
ATOM 1388 N N . GLU A 1 178 ? 7.213 -7.542 1.044 1.00 96.06 178 GLU A N 1
ATOM 1389 C CA . GLU A 1 178 ? 7.143 -8.316 -0.182 1.00 96.06 178 GLU A CA 1
ATOM 1390 C C . GLU A 1 178 ? 6.662 -7.429 -1.327 1.00 96.06 178 GLU A C 1
ATOM 1392 O O . GLU A 1 178 ? 5.613 -6.790 -1.241 1.00 96.06 178 GLU A O 1
ATOM 1397 N N . LEU A 1 179 ? 7.428 -7.394 -2.412 1.00 95.88 179 LEU A N 1
ATOM 1398 C CA . LEU A 1 179 ? 7.166 -6.585 -3.594 1.00 95.88 179 LEU A CA 1
ATOM 1399 C C . LEU A 1 179 ? 6.877 -7.507 -4.774 1.00 95.88 179 LEU A C 1
ATOM 1401 O O . LEU A 1 179 ? 7.704 -8.340 -5.135 1.00 95.88 179 LEU A O 1
ATOM 1405 N N . ASN A 1 180 ? 5.711 -7.373 -5.396 1.00 93.81 180 ASN A N 1
ATOM 1406 C CA . ASN A 1 180 ? 5.313 -8.193 -6.531 1.00 93.81 180 ASN A CA 1
ATOM 1407 C C . ASN A 1 180 ? 4.887 -7.322 -7.714 1.00 93.81 180 ASN A C 1
ATOM 1409 O O . ASN A 1 180 ? 3.901 -6.580 -7.660 1.00 93.81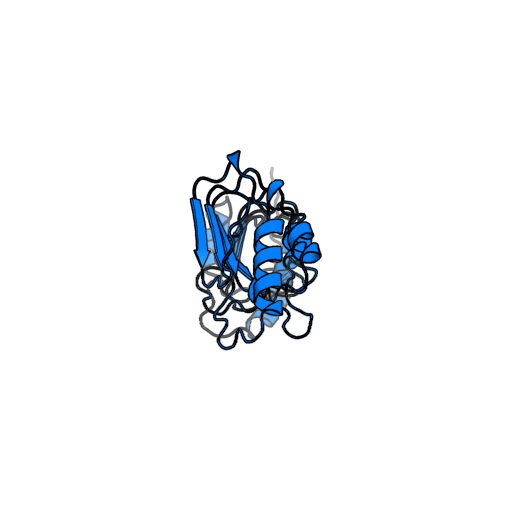 180 ASN A O 1
ATOM 1413 N N . PHE A 1 181 ? 5.622 -7.454 -8.814 1.00 91.56 181 PHE A N 1
ATOM 1414 C CA . PHE A 1 181 ? 5.369 -6.702 -10.040 1.00 91.56 181 PHE A CA 1
ATOM 1415 C C . PHE A 1 181 ? 4.219 -7.257 -10.895 1.00 91.56 181 PHE A C 1
ATOM 1417 O O . PHE A 1 181 ? 3.745 -6.563 -11.793 1.00 91.56 181 PHE A O 1
ATOM 1424 N N . GLY A 1 182 ? 3.682 -8.428 -10.545 1.00 84.62 182 GLY A N 1
ATOM 1425 C CA . GLY A 1 182 ? 2.616 -9.122 -11.268 1.00 84.62 182 GLY A CA 1
ATOM 1426 C C . GLY A 1 182 ? 3.143 -9.986 -12.414 1.00 84.62 182 GLY A C 1
ATOM 1427 O O . GLY A 1 182 ? 4.304 -9.889 -12.796 1.00 84.62 182 GLY A O 1
ATOM 1428 N N . HIS A 1 183 ? 2.291 -10.857 -12.965 1.00 70.19 183 HIS A N 1
ATOM 1429 C CA . HIS A 1 183 ? 2.635 -11.604 -14.175 1.00 70.19 183 HIS A CA 1
ATOM 1430 C C . HIS A 1 183 ? 2.705 -10.642 -15.354 1.00 70.19 183 HIS A C 1
ATOM 1432 O O . HIS A 1 183 ? 1.683 -10.244 -15.910 1.00 70.19 183 HIS A O 1
ATOM 1438 N N . VAL A 1 184 ? 3.921 -10.273 -15.732 1.00 60.81 184 VAL A N 1
ATOM 1439 C CA . VAL A 1 184 ? 4.152 -9.428 -16.893 1.00 60.81 184 VAL A CA 1
ATOM 1440 C C . VAL A 1 184 ? 4.274 -10.345 -18.108 1.00 60.81 184 VAL A C 1
ATOM 1442 O O . VAL A 1 184 ? 5.362 -10.722 -18.526 1.00 60.81 184 VAL A O 1
ATOM 1445 N N . SER A 1 185 ? 3.131 -10.800 -18.627 1.00 56.72 185 SER A N 1
ATOM 1446 C CA . SER A 1 185 ? 3.091 -11.783 -19.720 1.00 56.72 185 SER A CA 1
ATOM 1447 C C . SER A 1 185 ? 3.693 -11.260 -21.030 1.00 56.72 185 SER A C 1
ATOM 1449 O O . SER A 1 185 ? 4.012 -12.069 -21.890 1.00 56.72 185 SER A O 1
ATOM 1451 N N . ASN A 1 186 ? 3.875 -9.939 -21.159 1.00 55.53 186 ASN A N 1
ATOM 1452 C CA . ASN A 1 186 ? 4.408 -9.266 -22.344 1.00 55.53 186 ASN A CA 1
ATOM 1453 C C . ASN A 1 186 ? 5.343 -8.086 -21.984 1.00 55.53 186 ASN A C 1
ATOM 1455 O O . ASN A 1 186 ? 5.158 -7.004 -22.539 1.00 55.53 186 ASN A O 1
ATOM 1459 N N . VAL A 1 187 ? 6.325 -8.237 -21.074 1.00 59.06 187 VAL A N 1
ATOM 1460 C CA . VAL A 1 187 ? 7.403 -7.217 -20.998 1.00 59.06 187 VAL A CA 1
ATOM 1461 C C . VAL A 1 187 ? 8.098 -7.259 -22.346 1.00 59.06 187 VAL A C 1
ATOM 1463 O O . VAL A 1 187 ? 8.764 -8.240 -22.672 1.00 59.06 187 VAL A O 1
ATOM 1466 N N . SER A 1 188 ? 7.856 -6.255 -23.171 1.00 64.50 188 SER A N 1
ATOM 1467 C CA . SER A 1 188 ? 8.229 -6.327 -24.586 1.00 64.50 188 SER A CA 1
ATOM 1468 C C . SER A 1 188 ? 9.117 -5.171 -25.010 1.00 64.50 188 SER A C 1
ATOM 1470 O O . SER A 1 188 ? 9.702 -5.225 -26.090 1.00 64.50 188 SER A O 1
ATOM 1472 N N . SER A 1 189 ? 9.303 -4.172 -24.143 1.00 84.38 189 SER A N 1
ATOM 1473 C CA . SER A 1 189 ? 10.209 -3.059 -24.401 1.00 84.38 189 SER A CA 1
ATOM 1474 C C . SER A 1 1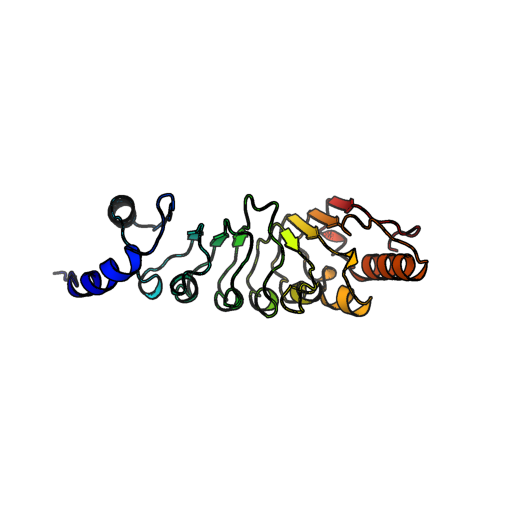89 ? 11.206 -2.838 -23.265 1.00 84.38 189 SER A C 1
ATOM 1476 O O . SER A 1 189 ? 10.901 -2.995 -22.083 1.00 84.38 189 SER A O 1
ATOM 1478 N N . GLU A 1 190 ? 12.407 -2.396 -23.630 1.00 87.94 190 GLU A N 1
ATOM 1479 C CA . GLU A 1 190 ? 13.411 -1.923 -22.672 1.00 87.94 190 GLU A CA 1
ATOM 1480 C C . GLU A 1 190 ? 12.904 -0.755 -21.812 1.00 87.94 190 GLU A C 1
ATOM 1482 O O . GLU A 1 190 ? 13.397 -0.535 -20.709 1.00 87.94 190 GLU A O 1
ATOM 1487 N N . GLU A 1 191 ? 11.936 0.020 -22.309 1.00 88.19 191 GLU A N 1
ATOM 1488 C CA . GLU A 1 191 ? 11.327 1.122 -21.565 1.00 88.19 191 GLU A CA 1
ATOM 1489 C C . GLU A 1 191 ? 10.547 0.616 -20.348 1.00 88.19 191 GLU A C 1
ATOM 1491 O O . GLU A 1 191 ? 10.700 1.161 -19.255 1.00 88.19 191 GLU A O 1
ATOM 1496 N N . GLU A 1 192 ? 9.771 -0.461 -20.499 1.00 85.94 192 GLU A N 1
ATOM 1497 C CA . GLU A 1 192 ? 9.061 -1.082 -19.377 1.00 85.94 192 GLU A CA 1
ATOM 1498 C C . GLU A 1 192 ? 10.031 -1.631 -18.328 1.00 85.94 192 GLU A C 1
ATOM 1500 O O . GLU A 1 192 ? 9.803 -1.442 -17.133 1.00 85.94 192 GLU A O 1
ATOM 1505 N N . ILE A 1 193 ? 11.139 -2.238 -18.768 1.00 90.00 193 ILE A N 1
ATOM 1506 C CA . ILE A 1 193 ? 12.205 -2.724 -17.881 1.00 90.00 193 ILE A CA 1
ATOM 1507 C C . ILE A 1 193 ? 12.816 -1.554 -17.104 1.00 90.00 193 ILE A C 1
ATOM 1509 O O . ILE A 1 193 ? 12.795 -1.569 -15.874 1.00 90.00 193 ILE A O 1
ATOM 1513 N N . ARG A 1 194 ? 13.267 -0.498 -17.798 1.00 91.69 194 ARG A N 1
ATOM 1514 C CA . ARG A 1 194 ? 13.832 0.711 -17.170 1.00 91.69 194 ARG A CA 1
ATOM 1515 C C . ARG A 1 194 ? 12.852 1.366 -16.197 1.00 91.69 194 ARG A C 1
ATOM 1517 O O . ARG A 1 194 ? 13.252 1.857 -15.143 1.00 91.69 194 ARG A O 1
ATOM 1524 N N . LYS A 1 195 ? 11.555 1.357 -16.519 1.00 91.06 195 LYS A N 1
ATOM 1525 C CA . LYS A 1 195 ? 10.504 1.841 -15.619 1.00 91.06 195 LYS A CA 1
ATOM 1526 C C . LYS A 1 195 ? 10.428 0.990 -14.351 1.00 91.06 195 LYS A C 1
ATOM 1528 O O . LYS A 1 195 ? 10.351 1.557 -13.268 1.00 91.06 195 LYS A O 1
ATOM 1533 N N . MET A 1 196 ? 10.444 -0.339 -14.462 1.00 91.44 196 MET A N 1
ATOM 1534 C CA . MET A 1 196 ? 10.410 -1.237 -13.299 1.00 91.44 196 MET A CA 1
ATOM 1535 C C . MET A 1 196 ? 11.651 -1.082 -12.418 1.00 91.44 196 MET A C 1
ATOM 1537 O O . MET A 1 196 ? 11.505 -1.024 -11.199 1.00 91.44 196 MET A O 1
ATOM 1541 N N . GLU A 1 197 ? 12.835 -0.960 -13.022 1.00 94.19 197 GLU A N 1
ATOM 1542 C CA . GLU A 1 197 ? 14.093 -0.673 -12.318 1.00 94.19 197 GLU A CA 1
ATOM 1543 C C . GLU A 1 197 ? 13.990 0.656 -11.555 1.00 94.19 197 GLU A C 1
ATOM 1545 O O . GLU A 1 197 ? 14.207 0.703 -10.346 1.00 94.19 197 GLU A O 1
ATOM 1550 N N . GLY A 1 198 ? 13.534 1.721 -12.225 1.00 95.12 198 GLY A N 1
ATOM 1551 C CA . GLY A 1 198 ? 13.310 3.020 -11.592 1.00 95.12 198 GLY A CA 1
ATOM 1552 C C . GLY A 1 198 ? 12.261 2.979 -10.476 1.00 95.12 198 GLY A C 1
ATOM 1553 O O . GLY A 1 198 ? 12.445 3.610 -9.439 1.00 95.12 198 GLY A O 1
ATOM 1554 N N . VAL A 1 199 ? 11.169 2.228 -10.643 1.00 95.69 199 VAL A N 1
ATOM 1555 C CA . VAL A 1 199 ? 10.168 2.030 -9.583 1.00 95.69 199 VAL A CA 1
ATOM 1556 C C . VAL A 1 199 ? 10.795 1.333 -8.382 1.00 95.69 199 VAL A C 1
ATOM 1558 O O . VAL A 1 199 ? 10.625 1.818 -7.269 1.00 95.69 199 VAL A O 1
ATOM 1561 N N . LEU A 1 200 ? 11.530 0.238 -8.590 1.00 95.75 200 LEU A N 1
ATOM 1562 C CA . LEU A 1 200 ? 12.147 -0.515 -7.501 1.00 95.75 200 LEU A CA 1
ATOM 1563 C C . LEU A 1 200 ? 13.169 0.331 -6.729 1.00 95.75 200 LEU A C 1
ATOM 1565 O O . LEU A 1 200 ? 13.126 0.337 -5.501 1.00 95.75 200 LEU A O 1
ATOM 1569 N N . GLU A 1 201 ? 14.018 1.078 -7.441 1.00 96.00 201 GLU A N 1
ATOM 1570 C CA . GLU A 1 201 ? 14.995 2.006 -6.853 1.00 96.00 201 GLU A CA 1
ATOM 1571 C C . GLU A 1 201 ? 14.307 3.027 -5.939 1.00 96.00 201 GLU A C 1
ATOM 1573 O O . GLU A 1 201 ? 14.746 3.265 -4.822 1.00 96.00 201 GLU A O 1
ATOM 1578 N N . ASN A 1 202 ? 13.177 3.588 -6.380 1.00 96.69 202 ASN A N 1
ATOM 1579 C CA . ASN A 1 202 ? 12.547 4.739 -5.728 1.00 96.69 202 ASN A CA 1
ATOM 1580 C C . ASN A 1 202 ? 11.446 4.368 -4.724 1.00 96.69 202 ASN A C 1
ATOM 1582 O O . ASN A 1 202 ? 10.817 5.256 -4.145 1.00 96.69 202 ASN A O 1
ATOM 1586 N N . LEU A 1 203 ? 11.199 3.072 -4.511 1.00 96.38 203 LEU A N 1
ATOM 1587 C CA . LEU A 1 203 ? 10.364 2.608 -3.404 1.00 96.38 203 LEU A CA 1
ATOM 1588 C C . LEU A 1 203 ? 11.058 2.821 -2.053 1.00 96.38 203 LEU A C 1
ATOM 1590 O O . LEU A 1 203 ? 10.357 3.069 -1.077 1.00 96.38 203 LEU A O 1
ATOM 1594 N N . GLU A 1 204 ? 12.394 2.731 -2.008 1.00 95.25 204 GLU A N 1
ATOM 1595 C CA . GLU A 1 204 ? 13.258 3.041 -0.854 1.00 95.25 204 GLU A CA 1
ATOM 1596 C C . GLU A 1 204 ? 12.649 2.637 0.508 1.00 95.25 204 GLU A C 1
ATOM 1598 O O . GLU A 1 204 ? 12.251 3.499 1.298 1.00 95.25 204 GLU A O 1
ATOM 1603 N N . PRO A 1 205 ? 12.513 1.331 0.812 1.00 95.44 205 PRO A N 1
ATOM 1604 C CA . PRO A 1 205 ? 12.011 0.905 2.114 1.00 95.44 205 PRO A CA 1
ATOM 1605 C C . PRO A 1 205 ? 12.976 1.281 3.244 1.00 95.44 205 PRO A C 1
ATOM 1607 O O . PRO A 1 205 ? 14.181 1.433 3.041 1.00 95.44 205 PRO A O 1
ATOM 1610 N N . HIS A 1 206 ? 12.449 1.406 4.464 1.00 95.31 206 HIS A N 1
ATOM 1611 C CA . HIS A 1 206 ? 13.255 1.741 5.637 1.00 95.31 206 HIS A CA 1
ATOM 1612 C C . HIS A 1 206 ? 14.263 0.621 5.957 1.00 95.31 206 HIS A C 1
ATOM 1614 O O . HIS A 1 206 ? 13.887 -0.440 6.454 1.00 95.31 206 HIS A O 1
ATOM 1620 N N . LYS A 1 207 ? 15.550 0.862 5.670 1.00 91.94 207 LYS A N 1
ATOM 1621 C CA . LYS A 1 207 ? 16.605 -0.168 5.689 1.00 91.94 207 LYS A CA 1
ATOM 1622 C C . LYS A 1 207 ? 16.860 -0.752 7.090 1.00 91.94 207 LYS A C 1
ATOM 1624 O O . LYS A 1 207 ? 17.088 -1.947 7.203 1.00 91.94 207 LYS A O 1
ATOM 1629 N N . GLU A 1 208 ? 16.788 0.054 8.153 1.00 94.94 208 GLU A N 1
ATOM 1630 C CA . GLU A 1 208 ? 17.159 -0.391 9.512 1.00 94.94 208 GLU A CA 1
ATOM 1631 C C . GLU A 1 208 ? 16.116 -1.289 10.187 1.00 94.94 208 GLU A C 1
ATOM 1633 O O . GLU A 1 208 ? 16.462 -2.096 11.045 1.00 94.94 208 GLU A O 1
ATOM 1638 N N . SER A 1 209 ? 14.837 -1.143 9.830 1.00 93.94 209 SER A N 1
ATOM 1639 C CA . SER A 1 209 ? 13.759 -1.942 10.432 1.00 93.94 209 SER A CA 1
ATOM 1640 C C . SER A 1 209 ? 13.477 -3.226 9.665 1.00 93.94 209 SER A C 1
ATOM 1642 O O . SER A 1 209 ? 12.782 -4.096 10.182 1.00 93.94 209 SER A O 1
ATOM 1644 N N . LEU A 1 210 ? 13.962 -3.324 8.425 1.00 95.06 210 LEU A N 1
ATOM 1645 C CA . LEU A 1 210 ? 13.608 -4.388 7.504 1.00 95.06 210 LEU A CA 1
ATOM 1646 C C . LEU A 1 210 ? 14.456 -5.638 7.764 1.00 95.06 210 LEU A C 1
ATOM 1648 O O . LEU A 1 210 ? 15.655 -5.665 7.513 1.00 95.06 210 LEU A O 1
ATOM 1652 N N . GLU A 1 211 ? 13.803 -6.695 8.232 1.00 96.62 211 GLU A N 1
ATOM 1653 C CA . GLU A 1 211 ? 14.402 -8.006 8.497 1.00 96.62 211 GLU A CA 1
ATOM 1654 C C . GLU A 1 211 ? 14.312 -8.929 7.274 1.00 96.62 211 GLU A C 1
ATOM 1656 O O . GLU A 1 211 ? 15.166 -9.794 7.072 1.00 96.62 211 GLU A O 1
ATOM 1661 N N . ARG A 1 212 ? 13.275 -8.760 6.441 1.00 96.06 212 ARG A N 1
ATOM 1662 C CA . ARG A 1 212 ? 13.052 -9.561 5.232 1.00 96.06 212 ARG A CA 1
ATOM 1663 C C . ARG A 1 212 ? 12.519 -8.709 4.083 1.00 96.06 212 ARG A C 1
ATOM 1665 O O . ARG A 1 212 ? 11.504 -8.030 4.223 1.00 96.06 212 ARG A O 1
ATOM 1672 N N . LEU A 1 213 ? 13.169 -8.833 2.926 1.00 95.62 213 LEU A N 1
ATOM 1673 C CA . LEU A 1 213 ? 12.714 -8.302 1.643 1.00 95.62 213 LEU A CA 1
ATOM 1674 C C . LEU A 1 213 ? 12.590 -9.445 0.636 1.00 95.62 213 LEU A C 1
ATOM 1676 O O . LEU A 1 213 ? 13.544 -10.195 0.434 1.00 95.62 213 LEU A O 1
ATOM 1680 N N . GLN A 1 214 ? 11.436 -9.568 -0.014 1.00 95.44 214 GLN A N 1
ATOM 1681 C CA . GLN A 1 214 ? 11.251 -10.485 -1.140 1.00 95.44 214 GLN A CA 1
ATOM 1682 C C . GLN A 1 214 ? 10.710 -9.726 -2.341 1.00 95.44 214 GLN A C 1
ATOM 1684 O O . GLN A 1 214 ? 9.819 -8.888 -2.211 1.00 95.44 214 GLN A O 1
ATOM 1689 N N . ILE A 1 215 ? 11.252 -10.030 -3.515 1.00 94.56 215 ILE A N 1
ATOM 1690 C CA . ILE A 1 215 ? 10.870 -9.396 -4.772 1.00 94.56 215 ILE A CA 1
ATOM 1691 C C . ILE A 1 215 ? 10.452 -10.496 -5.741 1.00 94.56 215 ILE A C 1
ATOM 1693 O O . ILE A 1 215 ? 11.194 -11.446 -5.983 1.00 94.56 215 ILE A O 1
ATOM 1697 N N . TRP A 1 216 ? 9.253 -10.358 -6.295 1.00 92.75 216 TRP A N 1
ATOM 1698 C CA . TRP A 1 216 ? 8.614 -11.337 -7.161 1.00 92.75 216 TRP A CA 1
ATOM 1699 C C . TRP A 1 216 ? 8.304 -10.732 -8.527 1.00 92.75 216 TRP A C 1
ATOM 1701 O O . TRP A 1 216 ? 7.837 -9.592 -8.624 1.00 92.75 216 TRP A O 1
ATOM 1711 N N . ASN A 1 217 ? 8.488 -11.537 -9.577 1.00 91.00 217 ASN A N 1
ATOM 1712 C CA . ASN A 1 217 ? 8.181 -11.182 -10.969 1.00 91.00 217 ASN A CA 1
ATOM 1713 C C . ASN A 1 217 ? 8.882 -9.902 -11.463 1.00 91.00 217 ASN A C 1
ATOM 1715 O O . ASN A 1 217 ? 8.380 -9.201 -12.339 1.00 91.00 217 ASN A O 1
ATOM 1719 N N . TYR A 1 218 ? 10.036 -9.584 -10.882 1.00 90.88 218 TYR A N 1
ATOM 1720 C CA . TYR A 1 218 ? 10.891 -8.504 -11.341 1.00 90.88 218 TYR A CA 1
ATOM 1721 C C . TYR A 1 218 ? 11.744 -8.985 -12.514 1.00 90.88 218 TYR A C 1
ATOM 1723 O O . TYR A 1 218 ? 12.379 -10.033 -12.431 1.00 90.88 218 TYR A O 1
ATOM 1731 N N . VAL A 1 219 ? 11.735 -8.222 -13.604 1.00 88.88 219 VAL A N 1
ATOM 1732 C CA . VAL A 1 219 ? 12.452 -8.542 -14.853 1.00 88.88 219 VAL A CA 1
ATOM 1733 C C . VAL A 1 219 ? 13.615 -7.589 -15.129 1.00 88.88 219 VAL A C 1
ATOM 1735 O O . VAL A 1 219 ? 14.292 -7.726 -16.144 1.00 88.88 219 VAL A O 1
ATOM 1738 N N . GLY A 1 220 ? 13.823 -6.607 -14.245 1.00 86.81 220 GLY A N 1
ATOM 1739 C CA . GLY A 1 220 ? 14.969 -5.712 -14.310 1.00 86.81 220 GLY A CA 1
ATOM 1740 C C . GLY A 1 220 ? 16.274 -6.462 -14.083 1.00 86.81 220 GLY A C 1
ATOM 1741 O O . GLY A 1 220 ? 16.320 -7.496 -13.415 1.00 86.81 220 GLY A O 1
ATOM 1742 N N . SER A 1 221 ? 17.338 -5.922 -14.659 1.00 85.94 221 SER A N 1
ATOM 1743 C CA . SER A 1 221 ? 18.687 -6.481 -14.555 1.00 85.94 221 SER A CA 1
ATOM 1744 C C . SER A 1 221 ? 19.486 -5.871 -13.403 1.00 85.94 221 SER A C 1
ATOM 1746 O O . SER A 1 221 ? 20.493 -6.434 -12.977 1.00 85.94 221 SER A O 1
ATOM 1748 N N . THR A 1 222 ? 19.024 -4.733 -12.885 1.00 87.56 222 THR A N 1
ATOM 1749 C CA . THR A 1 222 ? 19.658 -3.988 -11.797 1.00 87.56 222 THR A CA 1
ATOM 1750 C C . THR A 1 222 ? 18.883 -4.150 -10.492 1.00 87.56 222 THR A C 1
ATOM 1752 O O . THR A 1 222 ? 17.665 -4.318 -10.495 1.00 87.56 222 THR A O 1
ATOM 1755 N N . LEU A 1 223 ? 19.586 -4.139 -9.361 1.00 82.75 223 LEU A N 1
ATOM 1756 C CA . LEU A 1 223 ? 18.988 -4.099 -8.025 1.00 82.75 223 LEU A CA 1
ATOM 1757 C C . LEU A 1 223 ? 19.256 -2.733 -7.386 1.00 82.75 223 LEU A C 1
ATOM 1759 O O . LEU A 1 223 ? 20.222 -2.083 -7.792 1.00 82.75 223 LEU A O 1
ATOM 1763 N N . PRO A 1 224 ? 18.449 -2.321 -6.391 1.00 79.75 224 PRO A N 1
ATOM 1764 C CA . PRO A 1 224 ? 18.602 -1.009 -5.789 1.00 79.75 224 PRO A CA 1
ATOM 1765 C C . PRO A 1 224 ? 19.935 -0.790 -5.089 1.00 79.75 224 PRO A C 1
ATOM 1767 O O . PRO A 1 224 ? 20.488 -1.732 -4.510 1.00 79.75 224 PRO A O 1
ATOM 1770 N N . THR A 1 225 ? 20.405 0.458 -5.107 1.00 71.25 225 THR A N 1
ATOM 1771 C CA . THR A 1 225 ? 21.683 0.874 -4.500 1.00 71.25 225 THR A CA 1
ATOM 1772 C C . THR A 1 225 ? 21.626 1.326 -3.029 1.00 71.25 225 THR A C 1
ATOM 1774 O O . THR A 1 225 ? 20.562 1.689 -2.462 1.00 71.25 225 THR A O 1
#

Foldseek 3Di:
DDDDDDPPPQCVVFVVVQVPDDPDWDKQFDDPDPVVNVVVRPDSTDDQLLVPLTQEIEGADQVPPSVLSNLNHAEYEYQDLEHDQSQLSNLNHAYYHNPPCPNNQAYFPPHQLSNLNHAYDQEHEDHPPVPGGDFLLSLQSNLNHAEHYEYEQLLVHDALVSLLSNVQLSNLRYAYYEAYNPPPVPPDDPVSLVRLQSSQQNNDHNPPNHNYYHYYPRPHPDHHD

Secondary structure (DSSP, 8-state):
-------GGGSHHHHHTTTTSPTT---EE--S-HHHHHHHHT------GGGS---EEEES----GGGGG-TT--EEEE--SB--GGGGG-TT--EEE-TT-TT--BPBTTTGGG-TT--EESEEE---STT-BPPGGGGTT-TT-EEEEEEE-GGG---HHHHHTT-GGG-TEEEEEEEE----TT---HHHHHHHHHHHHHH---TTT-SEEEEES---S----

InterPro domains:
  IPR032675 Leucine-rich repeat domain superfamily [G3DSA:3.80.10.10] (39-225)
  IPR056789 R13L1/DRL21-like, LRR repeat region [PF25019] (136-225)

Organism: NCBI:txid261450

Sequence (225 aa):
MMFGFEDSGLWEPLKLSLNGCERGNKIIVTTRNEADSATMIGSIYIHRLARCKIRHLTVNDVENPSIYEAKKLRTLVAKSPKLPERIGELSNLRHLEVQGTPNLIYYPRGGIERLSELRTLSKFVVSDVSSKGSMIGDLGNLNFLKGELYISGLGQVKSVNEAKLAELHKKNNISHLELNFGHVSNVSSEEEIRKMEGVLENLEPHKESLERLQIWNYVGSTLPT